Protein AF-A0A9P5H920-F1 (afdb_monomer_lite)

Organism: NCBI:txid595255

Secondary structure (DSSP, 8-state):
------SPB------TT-HHHHHHHHHHHHHHHHHHHHHHHHHS---HHHHHHHHHH-SHHHHHHHHHHHHHHHTTPPEEEEEEE----GGGHHHHHHHHHHHHHHHHHHHHTT--EEEEEEEEEEGGGGHHHHTSSEEEEETTT-EEESS-HHHHHHHH-----HHHHHBHHHIIIII---SEEESS-PPPPPPP----PPPSS-GGGHHHHS-SSTTS---HHHHHTTTSGGGB-EESSTTSSTTEEEEEEEETTEEEEEEEESSS---HHHHHHHHHHHHHHT--

Radius of gyration: 26.16 Å; chains: 1; bounding box: 63×49×70 Å

Structure (mmCIF, N/CA/C/O backbone):
data_AF-A0A9P5H920-F1
#
_entry.id   AF-A0A9P5H920-F1
#
loop_
_atom_site.group_PDB
_atom_site.id
_atom_site.type_symbol
_atom_site.label_atom_id
_atom_site.label_alt_id
_atom_site.label_comp_id
_atom_site.label_asym_id
_atom_site.label_entity_id
_atom_site.label_seq_id
_atom_site.pdbx_PDB_ins_code
_atom_site.Cartn_x
_atom_site.Cartn_y
_atom_site.Cartn_z
_atom_site.occupancy
_atom_site.B_iso_or_equiv
_atom_site.auth_seq_id
_atom_site.auth_comp_id
_atom_site.auth_asym_id
_atom_site.auth_atom_id
_atom_site.pdbx_PDB_model_num
ATOM 1 N N . MET A 1 1 ? -1.926 -27.442 -13.684 1.00 37.69 1 MET A N 1
ATOM 2 C CA . MET A 1 1 ? -1.835 -27.251 -15.149 1.00 37.69 1 MET A CA 1
ATOM 3 C C . MET A 1 1 ? -0.397 -26.884 -15.459 1.00 37.69 1 MET A C 1
ATOM 5 O O . MET A 1 1 ? 0.150 -26.055 -14.749 1.00 37.69 1 MET A O 1
ATOM 9 N N . SER A 1 2 ? 0.248 -27.576 -16.397 1.00 35.69 2 SER A N 1
ATOM 10 C CA . SER A 1 2 ? 1.651 -27.329 -16.750 1.00 35.69 2 SER A CA 1
ATOM 11 C C . SER A 1 2 ? 1.780 -25.918 -17.331 1.00 35.69 2 SER A C 1
ATOM 13 O O . SER A 1 2 ? 1.246 -25.648 -18.404 1.00 35.69 2 SER A O 1
ATOM 15 N N . THR A 1 3 ? 2.430 -25.005 -16.609 1.00 46.97 3 THR A N 1
ATOM 16 C CA . THR A 1 3 ? 2.839 -23.696 -17.126 1.00 46.97 3 THR A CA 1
ATOM 17 C C . THR A 1 3 ? 3.995 -23.912 -18.096 1.00 46.97 3 THR A C 1
ATOM 19 O O . THR A 1 3 ? 5.169 -23.759 -17.767 1.00 46.97 3 THR A O 1
ATOM 22 N N . THR A 1 4 ? 3.684 -24.324 -19.321 1.00 52.81 4 THR A N 1
ATOM 23 C CA . THR A 1 4 ? 4.630 -24.199 -20.430 1.00 52.81 4 THR A CA 1
ATOM 24 C C . THR A 1 4 ? 4.865 -22.713 -20.667 1.00 52.81 4 THR A C 1
ATOM 26 O O . THR A 1 4 ? 4.079 -22.052 -21.340 1.00 52.81 4 THR A O 1
ATOM 29 N N . TYR A 1 5 ? 5.928 -22.178 -20.065 1.00 57.91 5 TYR A N 1
ATOM 30 C CA . TYR A 1 5 ? 6.379 -20.811 -20.291 1.00 57.91 5 TYR A CA 1
ATOM 31 C C . TYR A 1 5 ? 6.619 -20.601 -21.794 1.00 57.91 5 TYR A C 1
ATOM 33 O O . TYR A 1 5 ? 7.507 -21.218 -22.384 1.00 57.91 5 TYR A O 1
ATOM 41 N N . SER A 1 6 ? 5.800 -19.753 -22.419 1.00 72.56 6 SER A N 1
ATOM 42 C CA . SER A 1 6 ? 5.733 -19.580 -23.877 1.00 72.56 6 SER A CA 1
ATOM 43 C C . SER A 1 6 ? 6.790 -18.627 -24.444 1.00 72.56 6 SER A C 1
ATOM 45 O O . SER A 1 6 ? 7.055 -18.646 -25.645 1.00 72.56 6 SER A O 1
ATOM 47 N N . TYR A 1 7 ? 7.415 -17.800 -23.601 1.00 88.50 7 TYR A N 1
ATOM 48 C CA . TYR A 1 7 ? 8.370 -16.777 -24.033 1.00 88.50 7 TYR A CA 1
ATOM 49 C C . TYR A 1 7 ? 9.825 -17.280 -24.029 1.00 88.50 7 TYR A C 1
ATOM 51 O O . TYR A 1 7 ? 10.182 -18.146 -23.218 1.00 88.50 7 TYR A O 1
ATOM 59 N N . PRO A 1 8 ? 10.687 -16.758 -24.925 1.00 91.62 8 PRO A N 1
ATOM 60 C CA . PRO A 1 8 ? 12.089 -17.151 -24.984 1.00 91.62 8 PRO A CA 1
ATOM 61 C C . PRO A 1 8 ? 12.862 -16.643 -23.763 1.00 91.62 8 PRO A C 1
ATOM 63 O O . PRO A 1 8 ? 12.575 -15.574 -23.226 1.00 91.62 8 PRO A O 1
ATOM 66 N N . VAL A 1 9 ? 13.869 -17.412 -23.346 1.00 92.31 9 VAL A N 1
ATOM 67 C CA . VAL A 1 9 ? 14.852 -16.973 -22.346 1.00 92.31 9 VAL A CA 1
ATOM 68 C C . VAL A 1 9 ? 15.760 -15.931 -22.989 1.00 92.31 9 VAL A C 1
ATOM 70 O O . VAL A 1 9 ? 16.290 -16.168 -24.076 1.00 92.31 9 VAL A O 1
ATOM 73 N N . ILE A 1 10 ? 15.965 -14.805 -22.309 1.00 93.19 10 ILE A N 1
ATOM 74 C CA . ILE A 1 10 ? 16.881 -13.760 -22.763 1.00 93.19 10 ILE A CA 1
ATOM 75 C C . ILE A 1 10 ? 18.169 -13.829 -21.928 1.00 93.19 10 ILE A C 1
ATOM 77 O O . ILE A 1 10 ? 18.100 -13.769 -20.698 1.00 93.19 10 ILE A O 1
ATOM 81 N N . PRO A 1 11 ? 19.347 -13.981 -22.562 1.00 93.19 11 PRO A N 1
ATOM 82 C CA . PRO A 1 11 ? 20.608 -13.988 -21.842 1.00 93.19 11 PRO A CA 1
ATOM 83 C C . PRO A 1 11 ? 20.984 -12.573 -21.391 1.00 93.19 11 PRO A C 1
ATOM 85 O O . PRO A 1 11 ? 20.955 -11.633 -22.184 1.00 93.19 11 PRO A O 1
ATOM 88 N N . SER A 1 12 ? 21.400 -12.445 -20.136 1.00 92.50 12 SER A N 1
ATOM 89 C CA . SER A 1 12 ? 22.042 -11.242 -19.614 1.00 92.50 12 SER A CA 1
ATOM 90 C C . SER A 1 12 ? 23.354 -10.971 -20.356 1.00 92.50 12 SER A C 1
ATOM 92 O O . SER A 1 12 ? 24.154 -11.875 -20.613 1.00 92.50 12 SER A O 1
ATOM 94 N N . LYS A 1 13 ? 23.564 -9.701 -20.688 1.00 90.00 13 LYS A N 1
ATOM 95 C CA . LYS A 1 13 ? 24.794 -9.118 -21.235 1.00 90.00 13 LYS A CA 1
ATOM 96 C C . LYS A 1 13 ? 25.678 -8.547 -20.120 1.00 90.00 13 LYS A C 1
ATOM 98 O O . LYS A 1 13 ? 26.783 -8.083 -20.398 1.00 90.00 13 LYS A O 1
ATOM 103 N N . LEU A 1 14 ? 25.195 -8.547 -18.874 1.00 85.44 14 LEU A N 1
ATOM 104 C CA . LEU A 1 14 ? 25.894 -7.982 -17.730 1.00 85.44 14 LEU A CA 1
ATOM 105 C C . LEU A 1 14 ? 27.100 -8.839 -17.341 1.00 85.44 14 LEU A C 1
ATOM 107 O O . LEU A 1 14 ? 26.974 -10.026 -17.046 1.00 85.44 14 LEU A O 1
ATOM 111 N N . ASN A 1 15 ? 28.267 -8.209 -17.242 1.00 84.62 15 ASN A N 1
ATOM 112 C CA . ASN A 1 15 ? 29.431 -8.814 -16.608 1.00 84.62 15 ASN A CA 1
ATOM 113 C C . ASN A 1 15 ? 29.553 -8.314 -15.165 1.00 84.62 15 ASN A C 1
ATOM 115 O O . ASN A 1 15 ? 30.155 -7.272 -14.928 1.00 84.62 15 ASN A O 1
ATOM 119 N N . ILE A 1 16 ? 29.033 -9.070 -14.194 1.00 77.19 16 ILE A N 1
ATOM 120 C CA . ILE A 1 16 ? 29.022 -8.695 -12.764 1.00 77.19 16 ILE A CA 1
ATOM 121 C C . ILE A 1 16 ? 30.414 -8.445 -12.157 1.00 77.19 16 ILE A C 1
ATOM 123 O O . ILE A 1 16 ? 30.530 -7.876 -11.071 1.00 77.19 16 ILE A O 1
ATOM 127 N N . HIS A 1 17 ? 31.481 -8.890 -12.823 1.00 80.69 17 HIS A N 1
ATOM 128 C CA . HIS A 1 17 ? 32.850 -8.683 -12.363 1.00 80.69 17 HIS A CA 1
ATOM 129 C C . HIS A 1 17 ? 33.429 -7.325 -12.768 1.00 80.69 17 HIS A C 1
ATOM 131 O O . HIS A 1 17 ? 34.522 -6.994 -12.302 1.00 80.69 17 HIS A O 1
ATOM 137 N N . ASP A 1 18 ? 32.705 -6.548 -13.578 1.00 86.88 18 ASP A N 1
ATOM 138 C CA . ASP A 1 18 ? 33.069 -5.180 -13.929 1.00 86.88 18 ASP A CA 1
ATOM 139 C C . ASP A 1 18 ? 33.209 -4.313 -12.666 1.00 86.88 18 ASP A C 1
ATOM 141 O O . ASP A 1 18 ? 32.373 -4.331 -11.754 1.00 86.88 18 ASP A O 1
ATOM 145 N N . GLN A 1 19 ? 34.305 -3.560 -12.607 1.00 83.50 19 GLN A N 1
ATOM 146 C CA . GLN A 1 19 ? 34.620 -2.702 -11.477 1.00 83.50 19 GLN A CA 1
ATOM 147 C C . GLN A 1 19 ? 33.591 -1.577 -11.317 1.00 83.50 19 GLN A C 1
ATOM 149 O O . GLN A 1 19 ? 33.277 -1.205 -10.186 1.00 83.50 19 GLN A O 1
ATOM 154 N N . ASP A 1 20 ? 33.014 -1.075 -12.412 1.00 83.81 20 ASP A N 1
ATOM 155 C CA . ASP A 1 20 ? 32.004 -0.016 -12.346 1.00 83.81 20 ASP A CA 1
ATOM 156 C C . ASP A 1 20 ? 30.713 -0.489 -11.662 1.00 83.81 20 ASP A C 1
ATOM 158 O O . ASP A 1 20 ? 30.111 0.259 -10.887 1.00 83.81 20 ASP A O 1
ATOM 162 N N . LEU A 1 21 ? 30.328 -1.750 -11.865 1.00 84.56 21 LEU A N 1
ATOM 163 C CA . LEU A 1 21 ? 29.152 -2.350 -11.230 1.00 84.56 21 LEU A CA 1
ATOM 164 C C . LEU A 1 21 ? 29.369 -2.584 -9.730 1.00 84.56 21 LEU A C 1
ATOM 166 O O . LEU A 1 21 ? 28.486 -2.288 -8.923 1.00 84.56 21 LEU A O 1
ATOM 170 N N . LYS A 1 22 ? 30.566 -3.041 -9.336 1.00 84.69 22 LYS A N 1
ATOM 171 C CA . LYS A 1 22 ? 30.943 -3.153 -7.914 1.00 84.69 22 LYS A CA 1
ATOM 172 C C . LYS A 1 22 ? 30.896 -1.793 -7.221 1.00 84.69 22 LYS A C 1
ATOM 174 O O . LYS A 1 22 ? 30.293 -1.663 -6.157 1.00 84.69 22 LYS A O 1
ATOM 179 N N . ASN A 1 23 ? 31.449 -0.771 -7.874 1.00 88.88 23 ASN A N 1
ATOM 180 C CA . ASN A 1 23 ? 31.449 0.598 -7.367 1.00 88.88 23 ASN A CA 1
ATOM 181 C C . ASN A 1 23 ? 30.022 1.162 -7.213 1.00 88.88 23 ASN A C 1
ATOM 183 O O . ASN A 1 23 ? 29.774 1.949 -6.299 1.00 88.88 23 ASN A O 1
ATOM 187 N N . ASN A 1 24 ? 29.075 0.801 -8.091 1.00 90.50 24 ASN A N 1
ATOM 188 C CA . ASN A 1 24 ? 27.674 1.222 -7.955 1.00 90.50 24 ASN A CA 1
ATOM 189 C C . ASN A 1 24 ? 27.044 0.653 -6.681 1.00 90.50 24 ASN A C 1
ATOM 191 O O . ASN A 1 24 ? 26.445 1.406 -5.912 1.00 90.50 24 ASN A O 1
ATOM 195 N N . ARG A 1 25 ? 27.237 -0.645 -6.424 1.00 87.56 25 ARG A N 1
ATOM 196 C CA . ARG A 1 25 ? 26.682 -1.318 -5.245 1.00 87.56 25 ARG A CA 1
ATOM 197 C C . ARG A 1 25 ? 27.170 -0.690 -3.941 1.00 87.56 25 ARG A C 1
ATOM 199 O O . ARG A 1 25 ? 26.362 -0.403 -3.062 1.00 87.56 25 ARG A O 1
ATOM 206 N N . GLU A 1 26 ? 28.471 -0.423 -3.833 1.00 89.88 26 GLU A N 1
ATOM 207 C CA . GLU A 1 26 ? 29.058 0.228 -2.651 1.00 89.88 26 GLU A CA 1
ATOM 208 C C . GLU A 1 26 ? 28.466 1.622 -2.405 1.00 89.88 26 GLU A C 1
ATOM 210 O O . GLU A 1 26 ? 28.188 1.999 -1.269 1.00 89.88 26 GLU A O 1
ATOM 215 N N . LYS A 1 27 ? 28.197 2.380 -3.472 1.00 92.25 27 LYS A N 1
ATOM 216 C CA . LYS A 1 27 ? 27.589 3.713 -3.369 1.00 92.25 27 LYS A CA 1
ATOM 217 C C . LYS A 1 27 ? 26.117 3.692 -2.951 1.00 92.25 27 LYS A C 1
ATOM 219 O O . LYS A 1 27 ? 25.632 4.710 -2.460 1.00 92.25 27 LYS A O 1
ATOM 224 N N . TRP A 1 28 ? 25.408 2.577 -3.135 1.00 91.56 28 TRP A N 1
ATOM 225 C CA . TRP A 1 28 ? 24.041 2.418 -2.631 1.00 91.56 28 TRP A CA 1
ATOM 226 C C . TRP A 1 28 ? 23.984 2.101 -1.136 1.00 91.56 28 TRP A C 1
ATOM 228 O O . TRP A 1 28 ? 22.973 2.421 -0.510 1.00 91.56 28 TRP A O 1
ATOM 238 N N . ALA A 1 29 ? 25.052 1.550 -0.546 1.00 91.00 29 ALA A N 1
ATOM 239 C CA . ALA A 1 29 ? 25.065 1.130 0.858 1.00 91.00 29 ALA A CA 1
ATOM 240 C C . ALA A 1 29 ? 24.606 2.232 1.839 1.00 91.00 29 ALA A C 1
ATOM 242 O O . ALA A 1 29 ? 23.669 1.977 2.589 1.00 91.00 29 ALA A O 1
ATOM 243 N N . PRO A 1 30 ? 25.083 3.494 1.763 1.00 93.81 30 PRO A N 1
ATOM 244 C CA . PRO A 1 30 ? 24.625 4.542 2.682 1.00 93.81 30 PRO A CA 1
ATOM 245 C C . PRO A 1 30 ? 23.126 4.865 2.568 1.00 93.81 30 PRO A C 1
ATOM 247 O O . PRO A 1 30 ? 22.504 5.342 3.518 1.00 93.81 30 PRO A O 1
ATOM 250 N N . VAL A 1 31 ? 22.532 4.660 1.386 1.00 92.06 31 VAL A N 1
ATOM 251 C CA . VAL A 1 31 ? 21.095 4.877 1.169 1.00 92.06 31 VAL A CA 1
ATOM 252 C C . VAL A 1 31 ? 20.287 3.738 1.782 1.00 92.06 31 VAL A C 1
ATOM 254 O O . VAL A 1 31 ? 19.255 4.016 2.396 1.00 92.06 31 VAL A O 1
ATOM 257 N N . LEU A 1 32 ? 20.763 2.499 1.637 1.00 92.19 32 LEU A N 1
ATOM 258 C CA . LEU A 1 32 ? 20.153 1.311 2.233 1.00 92.19 32 LEU A CA 1
ATOM 259 C C . LEU A 1 32 ? 20.242 1.356 3.759 1.00 92.19 32 LEU A C 1
ATOM 261 O O . LEU A 1 32 ? 19.207 1.249 4.405 1.00 92.19 32 LEU A O 1
ATOM 265 N N . ASP A 1 33 ? 21.409 1.675 4.323 1.00 95.25 33 ASP A N 1
ATOM 266 C CA . ASP A 1 33 ? 21.595 1.819 5.774 1.00 95.25 33 ASP A CA 1
ATOM 267 C C . ASP A 1 33 ? 20.631 2.859 6.357 1.00 95.25 33 ASP A C 1
ATOM 269 O O . ASP A 1 33 ? 19.993 2.649 7.391 1.00 95.25 33 ASP A O 1
ATOM 273 N N . ARG A 1 34 ? 20.468 3.996 5.666 1.00 95.50 34 ARG A N 1
ATOM 274 C CA . ARG A 1 34 ? 19.513 5.033 6.071 1.00 95.50 34 ARG A CA 1
ATOM 275 C C . ARG A 1 34 ? 18.066 4.547 5.979 1.00 95.50 34 ARG A C 1
ATOM 277 O O . ARG A 1 34 ? 17.252 4.933 6.816 1.00 95.50 34 ARG A O 1
ATOM 284 N N . PHE A 1 35 ? 17.731 3.763 4.956 1.00 94.75 35 PHE A N 1
ATOM 285 C CA . PHE A 1 35 ? 16.399 3.182 4.809 1.00 94.75 35 PHE A CA 1
ATOM 286 C C . PHE A 1 35 ? 16.112 2.166 5.920 1.00 94.75 35 PHE A C 1
ATOM 288 O O . PHE A 1 35 ? 15.069 2.269 6.560 1.00 94.75 35 PHE A O 1
ATOM 295 N N . GLU A 1 36 ? 17.041 1.254 6.200 1.00 94.50 36 GLU A N 1
ATOM 296 C CA . GLU A 1 36 ? 16.929 0.255 7.267 1.00 94.50 36 GLU A CA 1
ATOM 297 C C . GLU A 1 36 ? 16.839 0.907 8.647 1.00 94.50 36 GLU A C 1
ATOM 299 O O . GLU A 1 36 ? 15.946 0.575 9.425 1.00 94.50 36 GLU A O 1
ATOM 304 N N . THR A 1 37 ? 17.675 1.915 8.913 1.00 93.81 37 THR A N 1
ATOM 305 C CA . THR A 1 37 ? 17.607 2.710 10.150 1.00 93.81 37 THR A CA 1
ATOM 306 C C . THR A 1 37 ? 16.235 3.365 10.296 1.00 93.81 37 THR A C 1
ATOM 308 O O . THR A 1 37 ? 15.595 3.256 11.340 1.00 93.81 37 THR A O 1
ATOM 311 N N . ALA A 1 38 ? 15.732 4.004 9.232 1.00 90.62 38 ALA A N 1
ATOM 312 C CA . ALA A 1 38 ? 14.407 4.611 9.257 1.00 90.62 38 ALA A CA 1
ATOM 313 C C . ALA A 1 38 ? 13.297 3.567 9.453 1.00 90.62 38 ALA A C 1
ATOM 315 O O . ALA A 1 38 ? 12.331 3.847 10.161 1.00 90.62 38 ALA A O 1
ATOM 316 N N . LEU A 1 39 ? 13.421 2.381 8.848 1.00 92.38 39 LEU A N 1
ATOM 317 C CA . LEU A 1 39 ? 12.467 1.284 8.998 1.00 92.38 39 LEU A CA 1
ATOM 318 C C . LEU A 1 39 ? 12.431 0.771 10.442 1.00 92.38 39 LEU A C 1
ATOM 320 O O . LEU A 1 39 ? 11.347 0.577 10.995 1.00 92.38 39 LEU A O 1
ATOM 324 N N . GLN A 1 40 ? 13.595 0.605 11.068 1.00 89.88 40 GLN A N 1
ATOM 325 C CA . GLN A 1 40 ? 13.705 0.221 12.472 1.00 89.88 40 GLN A CA 1
ATOM 326 C C . GLN A 1 40 ? 13.085 1.290 13.381 1.00 89.88 40 GLN A C 1
ATOM 328 O O . GLN A 1 40 ? 12.254 0.972 14.231 1.00 89.88 40 GLN A O 1
ATOM 333 N N . ASP A 1 41 ? 13.396 2.565 13.138 1.00 86.12 41 ASP A N 1
ATOM 334 C CA . ASP A 1 41 ? 12.853 3.692 13.899 1.00 86.12 41 ASP A CA 1
ATOM 335 C C . ASP A 1 41 ? 11.321 3.784 13.834 1.00 86.12 41 ASP A C 1
ATOM 337 O O . ASP A 1 41 ? 10.689 4.129 14.834 1.00 86.12 41 ASP A O 1
ATOM 341 N N . VAL A 1 42 ? 10.705 3.506 12.675 1.00 85.06 42 VAL A N 1
ATOM 342 C CA . VAL A 1 42 ? 9.236 3.558 12.525 1.00 85.06 42 VAL A CA 1
ATOM 343 C C . VAL A 1 42 ? 8.521 2.286 12.970 1.00 85.06 42 VAL A C 1
ATOM 345 O O . VAL A 1 42 ? 7.310 2.339 13.177 1.00 85.06 42 VAL A O 1
ATOM 348 N N . SER A 1 43 ? 9.237 1.166 13.094 1.00 87.56 43 SER A N 1
ATOM 349 C CA . SER A 1 43 ? 8.673 -0.115 13.549 1.00 87.56 43 SER A CA 1
ATOM 350 C C . SER A 1 43 ? 8.694 -0.262 15.073 1.00 87.56 43 SER A C 1
ATOM 352 O O . SER A 1 43 ? 8.007 -1.123 15.615 1.00 87.56 43 SER A O 1
ATOM 354 N N . ASN A 1 44 ? 9.464 0.583 15.761 1.00 86.69 44 ASN A N 1
ATOM 355 C CA . ASN A 1 44 ? 9.467 0.683 17.216 1.00 86.69 44 ASN A CA 1
ATOM 356 C C . ASN A 1 44 ? 8.239 1.445 17.741 1.00 86.69 44 ASN A C 1
ATOM 358 O O . ASN A 1 44 ? 7.544 2.153 17.009 1.00 86.69 44 ASN A O 1
ATOM 362 N N . GLU A 1 45 ? 8.001 1.338 19.049 1.00 85.25 45 GLU A N 1
ATOM 363 C CA . GLU A 1 45 ? 6.940 2.086 19.724 1.00 85.25 45 GLU A CA 1
ATOM 364 C C . GLU A 1 45 ? 7.071 3.609 19.539 1.00 85.25 45 GLU A C 1
ATOM 366 O O . GLU A 1 45 ? 8.146 4.178 19.316 1.00 85.25 45 GLU A O 1
ATOM 371 N N . GLY A 1 46 ? 5.935 4.301 19.646 1.00 83.19 46 GLY A N 1
ATOM 372 C CA . GLY A 1 46 ? 5.864 5.745 19.470 1.00 83.19 46 GLY A CA 1
ATOM 373 C C . GLY A 1 46 ? 6.697 6.508 20.503 1.00 83.19 46 GLY A C 1
ATOM 374 O O . GLY A 1 46 ? 6.335 6.592 21.670 1.00 83.19 46 GLY A O 1
ATOM 375 N N . THR A 1 47 ? 7.780 7.149 20.060 1.00 86.69 47 THR A N 1
ATOM 376 C CA . THR A 1 47 ? 8.594 8.044 20.899 1.00 86.69 47 THR A CA 1
ATOM 377 C C . THR A 1 47 ? 8.044 9.476 20.930 1.00 86.69 47 THR A C 1
ATOM 379 O O . THR A 1 47 ? 7.233 9.875 20.088 1.00 86.69 47 THR A O 1
ATOM 382 N N . ALA A 1 48 ? 8.553 10.317 21.840 1.00 87.50 48 ALA A N 1
ATOM 383 C CA . ALA A 1 48 ? 8.252 11.755 21.852 1.00 87.50 48 ALA A CA 1
ATOM 384 C C . ALA A 1 48 ? 8.580 12.440 20.508 1.00 87.50 48 ALA A C 1
ATOM 386 O O . ALA A 1 48 ? 7.848 13.322 20.056 1.00 87.50 48 ALA A O 1
ATOM 387 N N . ALA A 1 49 ? 9.636 11.989 19.821 1.00 85.00 49 ALA A N 1
ATOM 388 C CA . ALA A 1 49 ? 9.976 12.463 18.482 1.00 85.00 49 ALA A CA 1
ATOM 389 C C . ALA A 1 49 ? 8.919 12.055 17.438 1.00 85.00 49 ALA A C 1
ATOM 391 O O . ALA A 1 49 ? 8.544 12.867 16.589 1.00 85.00 49 ALA A O 1
ATOM 392 N N . SER A 1 50 ? 8.395 10.826 17.511 1.00 82.38 50 SER A N 1
ATOM 393 C CA . SER A 1 50 ? 7.278 10.378 16.667 1.00 82.38 50 SER A CA 1
ATOM 394 C C . SER A 1 50 ? 6.014 11.201 16.912 1.00 82.38 50 SER A C 1
ATOM 396 O O . SER A 1 50 ? 5.379 11.628 15.945 1.00 82.38 50 SER A O 1
ATOM 398 N N . LEU A 1 51 ? 5.699 11.513 18.173 1.00 82.38 51 LEU A N 1
ATOM 399 C CA . LEU A 1 51 ? 4.569 12.374 18.523 1.00 82.38 51 LEU A CA 1
ATOM 400 C C . LEU A 1 51 ? 4.742 13.796 17.969 1.00 82.38 51 LEU A C 1
ATOM 402 O O . LEU A 1 51 ? 3.831 14.306 17.320 1.00 82.38 51 LEU A O 1
ATOM 406 N N . ALA A 1 52 ? 5.918 14.409 18.127 1.00 85.31 52 ALA A N 1
ATOM 407 C CA . ALA A 1 52 ? 6.202 15.739 17.582 1.00 85.31 52 ALA A CA 1
ATOM 408 C C . ALA A 1 52 ? 6.094 15.776 16.042 1.00 85.31 52 ALA A C 1
ATOM 410 O O . ALA A 1 52 ? 5.541 16.716 15.456 1.00 85.31 52 ALA A O 1
ATOM 411 N N . ARG A 1 53 ? 6.563 14.725 15.353 1.00 80.94 53 ARG A N 1
ATOM 412 C CA . ARG A 1 53 ? 6.369 14.565 13.900 1.00 80.94 53 ARG A CA 1
ATOM 413 C C . ARG A 1 53 ? 4.895 14.418 13.531 1.00 80.94 53 ARG A C 1
ATOM 415 O O . ARG A 1 53 ? 4.455 15.023 12.555 1.00 80.94 53 ARG A O 1
ATOM 422 N N . HIS A 1 54 ? 4.130 13.639 14.293 1.00 78.56 54 HIS A N 1
ATOM 423 C CA . HIS A 1 54 ? 2.695 13.493 14.070 1.00 78.56 54 HIS A CA 1
ATOM 424 C C . HIS A 1 54 ? 1.969 14.833 14.247 1.00 78.56 54 HIS A C 1
ATOM 426 O O . HIS A 1 54 ? 1.210 15.234 13.370 1.00 78.56 54 HIS A O 1
ATOM 432 N N . GLN A 1 55 ? 2.268 15.573 15.315 1.00 79.00 55 GLN A N 1
ATOM 433 C CA . GLN A 1 55 ? 1.660 16.873 15.612 1.00 79.00 55 GLN A CA 1
ATOM 434 C C . GLN A 1 55 ? 2.030 17.960 14.596 1.00 79.00 55 GLN A C 1
ATOM 436 O O . GLN A 1 55 ? 1.201 18.816 14.298 1.00 79.00 55 GLN A O 1
ATOM 441 N N . SER A 1 56 ? 3.244 17.927 14.038 1.00 82.06 56 SER A N 1
ATOM 442 C CA . SER A 1 56 ? 3.667 18.875 12.996 1.00 82.06 56 SER A CA 1
ATOM 443 C C . SER A 1 56 ? 3.079 18.543 11.621 1.00 82.06 56 SER A C 1
ATOM 445 O O . SER A 1 56 ? 2.632 19.445 10.912 1.00 82.06 56 SER A O 1
ATOM 447 N N . ARG A 1 57 ? 3.025 17.258 11.241 1.00 77.50 57 ARG A N 1
ATOM 448 C CA . ARG A 1 57 ? 2.574 16.822 9.905 1.00 77.50 57 ARG A CA 1
ATOM 449 C C . ARG A 1 57 ? 1.056 16.642 9.804 1.00 77.50 57 ARG A C 1
ATOM 451 O O . ARG A 1 57 ? 0.506 16.941 8.750 1.00 77.50 57 ARG A O 1
ATOM 458 N N . GLY A 1 58 ? 0.409 16.163 10.872 1.00 66.38 58 GLY A N 1
ATOM 459 C CA . GLY A 1 58 ? -1.031 16.127 11.204 1.00 66.38 58 GLY A CA 1
ATOM 460 C C . GLY A 1 58 ? -2.058 15.555 10.213 1.00 66.38 58 GLY A C 1
ATOM 461 O O . GLY A 1 58 ? -3.139 15.163 10.636 1.00 66.38 58 GLY A O 1
ATOM 462 N N . GLN A 1 59 ? -1.759 15.465 8.916 1.00 68.69 59 GLN A N 1
ATOM 463 C CA . GLN A 1 59 ? -2.709 15.069 7.865 1.00 68.69 59 GLN A CA 1
ATOM 464 C C . GLN A 1 59 ? -2.471 13.656 7.315 1.00 68.69 59 GLN A C 1
ATOM 466 O O . GLN A 1 59 ? -3.359 13.074 6.698 1.00 68.69 59 GLN A O 1
ATOM 471 N N . LEU A 1 60 ? -1.269 13.105 7.505 1.00 78.75 60 LEU A N 1
ATOM 472 C CA . LEU A 1 60 ? -0.832 11.911 6.774 1.00 78.75 60 LEU A CA 1
ATOM 473 C C . LEU A 1 60 ? -1.575 10.636 7.179 1.00 78.75 60 LEU A C 1
ATOM 475 O O . LEU A 1 60 ? -1.767 9.774 6.330 1.00 78.75 60 LEU A O 1
ATOM 479 N N . LEU A 1 61 ? -2.011 10.518 8.439 1.00 85.50 61 LEU A N 1
ATOM 480 C CA . LEU A 1 61 ? -2.721 9.325 8.909 1.00 85.50 61 LEU A CA 1
ATOM 481 C C . LEU A 1 61 ? -4.002 9.101 8.103 1.00 85.50 61 LEU A C 1
ATOM 483 O O . LEU A 1 61 ? -4.229 8.019 7.578 1.00 85.50 61 LEU A O 1
ATOM 487 N N . LEU A 1 62 ? -4.801 10.152 7.957 1.00 88.06 62 LEU A N 1
ATOM 488 C CA . LEU A 1 62 ? -6.084 10.076 7.278 1.00 88.06 62 LEU A CA 1
ATOM 489 C C . LEU A 1 62 ? -5.938 9.863 5.771 1.00 88.06 62 LEU A C 1
ATOM 491 O O . LEU A 1 62 ? -6.647 9.052 5.191 1.00 88.06 62 LEU A O 1
ATOM 495 N N . LEU A 1 63 ? -4.973 10.542 5.146 1.00 90.19 63 LEU A N 1
ATOM 496 C CA . LEU A 1 63 ? -4.658 10.320 3.734 1.00 90.19 63 LEU A CA 1
ATOM 497 C C . LEU A 1 63 ? -4.189 8.881 3.483 1.00 90.19 63 LEU A C 1
ATOM 499 O O . LEU A 1 63 ? -4.572 8.282 2.482 1.00 90.19 63 LEU A O 1
ATOM 503 N N . LYS A 1 64 ? -3.404 8.312 4.409 1.00 92.50 64 LYS A N 1
ATOM 504 C CA . LYS A 1 64 ? -2.982 6.910 4.345 1.00 92.50 64 LYS A CA 1
ATOM 505 C C . LYS A 1 64 ? -4.179 5.968 4.474 1.00 92.50 64 LYS A C 1
ATOM 507 O O . LYS A 1 64 ? -4.281 5.049 3.675 1.00 92.50 64 LYS A O 1
ATOM 512 N N . VAL A 1 65 ? -5.086 6.205 5.426 1.00 92.06 65 VAL A N 1
ATOM 513 C CA . VAL A 1 65 ? -6.315 5.404 5.589 1.00 92.06 65 VAL A CA 1
ATOM 514 C C . VAL A 1 65 ? -7.164 5.435 4.319 1.00 92.06 65 VAL A C 1
ATOM 516 O O . VAL A 1 65 ? -7.493 4.373 3.801 1.00 92.06 65 VAL A O 1
ATOM 519 N N . ASN A 1 66 ? -7.428 6.617 3.759 1.00 94.06 66 ASN A N 1
ATOM 520 C CA . ASN A 1 66 ? -8.220 6.739 2.533 1.00 94.06 66 ASN A CA 1
ATOM 521 C C . ASN A 1 66 ? -7.557 6.009 1.352 1.00 94.06 66 ASN A C 1
ATOM 523 O O . ASN A 1 66 ? -8.235 5.298 0.618 1.00 94.06 66 ASN A O 1
ATOM 527 N N . ARG A 1 67 ? -6.226 6.109 1.203 1.00 95.75 67 ARG A N 1
ATOM 528 C CA . ARG A 1 67 ? -5.508 5.372 0.151 1.00 95.75 67 ARG A CA 1
ATOM 529 C C . ARG A 1 67 ? -5.540 3.856 0.367 1.00 95.75 67 ARG A C 1
ATOM 531 O O . ARG A 1 67 ? -5.621 3.117 -0.605 1.00 95.75 67 ARG A O 1
ATOM 538 N N . MET A 1 68 ? -5.479 3.379 1.613 1.00 95.38 68 MET A N 1
ATOM 539 C CA . MET A 1 68 ? -5.600 1.944 1.906 1.00 95.38 68 MET A CA 1
ATOM 540 C C . MET A 1 68 ? -6.987 1.406 1.532 1.00 95.38 68 MET A C 1
ATOM 542 O O . MET A 1 68 ? -7.069 0.329 0.951 1.00 95.38 68 MET A O 1
ATOM 546 N N . LEU A 1 69 ? -8.058 2.160 1.807 1.00 93.94 69 LEU A N 1
ATOM 547 C CA . LEU A 1 69 ? -9.422 1.784 1.414 1.00 93.94 69 LEU A CA 1
ATOM 548 C C . LEU A 1 69 ? -9.599 1.758 -0.102 1.00 93.94 69 LEU A C 1
ATOM 550 O O . LEU A 1 69 ? -10.204 0.827 -0.620 1.00 93.94 69 LEU A O 1
ATOM 554 N N . GLU A 1 70 ? -9.049 2.752 -0.799 1.00 95.38 70 GLU A N 1
ATOM 555 C CA . GLU A 1 70 ? -9.057 2.812 -2.262 1.00 95.38 70 GLU A CA 1
ATOM 556 C C . GLU A 1 70 ? -8.351 1.590 -2.862 1.00 95.38 70 GLU A C 1
ATOM 558 O O . GLU A 1 70 ? -8.944 0.890 -3.675 1.00 95.38 70 GLU A O 1
ATOM 563 N N . ILE A 1 71 ? -7.149 1.250 -2.377 1.00 96.38 71 ILE A N 1
ATOM 564 C CA . ILE A 1 71 ? -6.431 0.036 -2.803 1.00 96.38 71 ILE A CA 1
ATOM 565 C C . ILE A 1 71 ? -7.272 -1.216 -2.529 1.00 96.38 71 ILE A C 1
ATOM 567 O O . ILE A 1 71 ? -7.405 -2.067 -3.405 1.00 96.38 71 ILE A O 1
ATOM 571 N N . ALA A 1 72 ? -7.855 -1.339 -1.334 1.00 94.50 72 ALA A N 1
ATOM 572 C CA . ALA A 1 72 ? -8.677 -2.495 -0.992 1.00 94.50 72 ALA A CA 1
ATOM 573 C C . ALA A 1 72 ? -9.952 -2.588 -1.846 1.00 94.50 72 ALA A C 1
ATOM 575 O O . ALA A 1 72 ? -10.457 -3.686 -2.070 1.00 94.50 72 ALA A O 1
ATOM 576 N N . PHE A 1 73 ? -10.501 -1.454 -2.292 1.00 94.75 73 PHE A N 1
ATOM 577 C CA . PHE A 1 73 ? -11.669 -1.398 -3.169 1.00 94.75 73 PHE A CA 1
ATOM 578 C C . PHE A 1 73 ? -11.312 -1.796 -4.602 1.00 94.75 73 PHE A C 1
ATOM 580 O O . PHE A 1 73 ? -11.926 -2.699 -5.157 1.00 94.75 73 PHE A O 1
ATOM 587 N N . GLU A 1 74 ? -10.276 -1.177 -5.171 1.00 95.81 74 GLU A N 1
ATOM 588 C CA . GLU A 1 74 ? -9.813 -1.422 -6.544 1.00 95.81 74 GLU A CA 1
ATOM 589 C C . GLU A 1 74 ? -9.370 -2.875 -6.784 1.00 95.81 74 GLU A C 1
ATOM 591 O O . GLU A 1 74 ? -9.424 -3.346 -7.916 1.00 95.81 74 GLU A O 1
ATOM 596 N N . ASN A 1 75 ? -8.927 -3.574 -5.732 1.00 94.31 75 ASN A N 1
ATOM 597 C CA . ASN A 1 75 ? -8.324 -4.908 -5.824 1.00 94.31 75 ASN A CA 1
ATOM 598 C C . ASN A 1 75 ? -9.165 -6.022 -5.174 1.00 94.31 75 ASN A C 1
ATOM 600 O O . ASN A 1 75 ? -8.638 -7.109 -4.954 1.00 94.31 75 ASN A O 1
ATOM 604 N N . ASP A 1 76 ? -10.428 -5.756 -4.826 1.00 91.69 76 ASP A N 1
ATOM 605 C CA . ASP A 1 76 ? -11.324 -6.726 -4.173 1.00 91.69 76 ASP A CA 1
ATOM 606 C C . ASP A 1 76 ? -10.715 -7.429 -2.946 1.00 91.69 76 ASP A C 1
ATOM 608 O O . ASP A 1 76 ? -10.812 -8.640 -2.748 1.00 91.69 76 ASP A O 1
ATOM 612 N N . LEU A 1 77 ? -10.026 -6.650 -2.107 1.00 92.62 77 LEU A N 1
ATOM 613 C CA . LEU A 1 77 ? -9.382 -7.174 -0.907 1.00 92.62 77 LEU A CA 1
ATOM 614 C C . LEU A 1 77 ? -10.349 -7.113 0.279 1.00 92.62 77 LEU A C 1
ATOM 616 O O . LEU A 1 77 ? -10.938 -6.050 0.513 1.00 92.62 77 LEU A O 1
ATOM 620 N N . PRO A 1 78 ? -10.472 -8.186 1.084 1.00 88.75 78 PRO A N 1
ATOM 621 C CA . PRO A 1 78 ? -11.145 -8.121 2.375 1.00 88.75 78 PRO A CA 1
ATOM 622 C C . PRO A 1 78 ? -10.521 -7.039 3.259 1.00 88.75 78 PRO A C 1
ATOM 624 O O . PRO A 1 78 ? -9.296 -6.924 3.347 1.00 88.75 78 PRO A O 1
ATOM 627 N N . LEU A 1 79 ? -11.359 -6.250 3.932 1.00 94.56 79 LEU A N 1
ATOM 628 C CA . LEU A 1 79 ? -10.890 -5.195 4.825 1.00 94.56 79 LEU A CA 1
ATOM 629 C C . LEU A 1 79 ? -11.016 -5.650 6.278 1.00 94.56 79 LEU A C 1
ATOM 631 O O . LEU A 1 79 ? -12.121 -5.905 6.746 1.00 94.56 79 LEU A O 1
ATOM 635 N N . ILE A 1 80 ? -9.894 -5.706 6.996 1.00 94.62 80 ILE A N 1
ATOM 636 C CA . ILE A 1 80 ? -9.866 -5.951 8.442 1.00 94.62 80 ILE A CA 1
ATOM 637 C C . ILE A 1 80 ? -9.198 -4.754 9.118 1.00 94.62 80 ILE A C 1
ATOM 639 O O . ILE A 1 80 ? -8.006 -4.503 8.931 1.00 94.62 80 ILE A O 1
ATOM 643 N N . SER A 1 81 ? -9.972 -4.013 9.903 1.00 94.50 81 SER A N 1
ATOM 644 C CA . SER A 1 81 ? -9.535 -2.810 10.605 1.00 94.50 81 SER A CA 1
ATOM 645 C C . SER A 1 81 ? -9.302 -3.106 12.079 1.00 94.50 81 SER A C 1
ATOM 647 O O . SER A 1 81 ? -10.235 -3.447 12.800 1.00 94.50 81 SER A O 1
ATOM 649 N N . LEU A 1 82 ? -8.070 -2.910 12.547 1.00 94.50 82 LEU A N 1
ATOM 650 C CA . LEU A 1 82 ? -7.734 -2.966 13.971 1.00 94.50 82 LEU A CA 1
ATOM 651 C C . LEU A 1 82 ? -7.905 -1.565 14.572 1.00 94.50 82 LEU A C 1
ATOM 653 O O . LEU A 1 82 ? -7.073 -0.675 14.383 1.00 94.50 82 LEU A O 1
ATOM 657 N N . VAL A 1 83 ? -9.045 -1.337 15.220 1.00 93.81 83 VAL A N 1
ATOM 658 C CA . VAL A 1 83 ? -9.503 -0.016 15.651 1.00 93.81 83 VAL A CA 1
ATOM 659 C C . VAL A 1 83 ? -9.077 0.257 17.090 1.00 93.81 83 VAL A C 1
ATOM 661 O O . VAL A 1 83 ? -9.584 -0.334 18.043 1.00 93.81 83 VAL A O 1
ATOM 664 N N . GLN A 1 84 ? -8.180 1.230 17.237 1.00 92.44 84 GLN A N 1
ATOM 665 C CA . GLN A 1 84 ? -7.831 1.847 18.513 1.00 92.44 84 GLN A CA 1
ATOM 666 C C . GLN A 1 84 ? -7.421 3.303 18.264 1.00 92.44 84 GLN A C 1
ATOM 668 O O . GLN A 1 84 ? -6.284 3.610 17.905 1.00 92.44 84 GLN A O 1
ATOM 673 N N . SER A 1 85 ? -8.375 4.223 18.402 1.00 89.31 85 SER A N 1
ATOM 674 C CA . SER A 1 85 ? -8.161 5.649 18.174 1.00 89.31 85 SER A CA 1
ATOM 675 C C . SER A 1 85 ? -9.041 6.517 19.072 1.00 89.31 85 SER A C 1
ATOM 677 O O . SER A 1 85 ? -10.269 6.468 19.030 1.00 89.31 85 SER A O 1
ATOM 679 N N . ALA A 1 86 ? -8.397 7.420 19.812 1.00 84.50 86 ALA A N 1
ATOM 680 C CA . ALA A 1 86 ? -9.068 8.443 20.615 1.00 84.50 86 ALA A CA 1
ATOM 681 C C . ALA A 1 86 ? -9.583 9.643 19.784 1.00 84.50 86 ALA A C 1
ATOM 683 O O . ALA A 1 86 ? -10.003 10.652 20.349 1.00 84.50 86 ALA A O 1
ATOM 684 N N . GLY A 1 87 ? -9.539 9.561 18.449 1.00 85.94 87 GLY A N 1
ATOM 685 C CA . GLY A 1 87 ? -9.969 10.617 17.536 1.00 85.94 87 GLY A CA 1
ATOM 686 C C . GLY A 1 87 ? -8.806 11.317 16.831 1.00 85.94 87 GLY A C 1
ATOM 687 O O . GLY A 1 87 ? -7.752 10.733 16.581 1.00 85.94 87 GLY A O 1
ATOM 688 N N . VAL A 1 88 ? -9.015 12.581 16.460 1.00 86.44 88 VAL A N 1
ATOM 689 C CA . VAL A 1 88 ? -8.058 13.371 15.669 1.00 86.44 88 VAL A CA 1
ATOM 690 C C . VAL A 1 88 ? -7.329 14.411 16.513 1.00 86.44 88 VAL A C 1
ATOM 692 O O . VAL A 1 88 ? -7.819 14.861 17.548 1.00 86.44 88 VAL A O 1
ATOM 695 N N . PHE A 1 89 ? -6.171 14.866 16.034 1.00 86.75 89 PHE A N 1
ATOM 696 C CA . PHE A 1 89 ? -5.441 15.961 16.666 1.00 86.75 89 PHE A CA 1
ATOM 697 C C . PHE A 1 89 ? -6.186 17.297 16.487 1.00 86.75 89 PHE A C 1
ATOM 699 O O . PHE A 1 89 ? -6.114 17.932 15.432 1.00 86.75 89 PHE A O 1
ATOM 706 N N . LEU A 1 90 ? -6.906 17.722 17.533 1.00 87.88 90 LEU A N 1
ATOM 707 C CA . LEU A 1 90 ? -7.838 18.859 17.505 1.00 87.88 90 LEU A CA 1
ATOM 708 C C . LEU A 1 90 ? -7.253 20.180 16.976 1.00 87.88 90 LEU A C 1
ATOM 710 O O . LEU A 1 90 ? -7.944 20.833 16.193 1.00 87.88 90 LEU A O 1
ATOM 714 N N . PRO A 1 91 ? -6.000 20.581 17.282 1.00 88.12 91 PRO A N 1
ATOM 715 C CA . PRO A 1 91 ? -5.425 21.802 16.707 1.00 88.12 91 PRO A CA 1
ATOM 716 C C . PRO A 1 91 ? -5.357 21.800 15.172 1.00 88.12 91 PRO A C 1
ATOM 718 O O . PRO A 1 91 ? -5.300 22.859 14.551 1.00 88.12 91 PRO A O 1
ATOM 721 N N . GLN A 1 92 ? -5.388 20.621 14.542 1.00 86.00 92 GLN A N 1
ATOM 722 C CA . GLN A 1 92 ? -5.416 20.460 13.088 1.00 86.00 92 GLN A CA 1
ATOM 723 C C . GLN A 1 92 ? -6.768 19.961 12.551 1.00 86.00 92 GLN A C 1
ATOM 725 O O . GLN A 1 92 ? -6.837 19.546 11.394 1.00 86.00 92 GLN A O 1
ATOM 730 N N . GLN A 1 93 ? -7.853 20.038 13.333 1.00 87.56 93 GLN A N 1
ATOM 731 C CA . GLN A 1 93 ? -9.175 19.509 12.960 1.00 87.56 93 GLN A CA 1
ATOM 732 C C . GLN A 1 93 ? -9.644 19.954 11.564 1.00 87.56 93 GLN A C 1
ATOM 734 O O . GLN A 1 93 ? -10.119 19.133 10.780 1.00 87.56 93 GLN A O 1
ATOM 739 N N . PHE A 1 94 ? -9.396 21.214 11.189 1.00 86.69 94 PHE A N 1
ATOM 740 C CA . PHE A 1 94 ? -9.874 21.791 9.928 1.00 86.69 94 PHE A CA 1
ATOM 741 C C . PHE A 1 94 ? -9.253 21.111 8.700 1.00 86.69 94 PHE A C 1
ATOM 743 O O . PHE A 1 94 ? -9.819 21.130 7.608 1.00 86.69 94 PHE A O 1
ATOM 750 N N . ARG A 1 95 ? -8.093 20.471 8.882 1.00 83.69 95 ARG A N 1
ATOM 751 C CA . ARG A 1 95 ? -7.348 19.759 7.838 1.00 83.69 95 ARG A CA 1
ATOM 752 C C . ARG A 1 95 ? -7.806 18.316 7.654 1.00 83.69 95 ARG A C 1
ATOM 754 O O . ARG A 1 95 ? -7.515 17.732 6.612 1.00 83.69 95 ARG A O 1
ATOM 761 N N . VAL A 1 96 ? -8.474 17.746 8.657 1.00 87.25 96 VAL A N 1
ATOM 762 C CA . VAL A 1 96 ? -8.763 16.306 8.735 1.00 87.25 96 VAL A CA 1
ATOM 763 C C . VAL A 1 96 ? -10.256 15.993 8.783 1.00 87.25 96 VAL A C 1
ATOM 765 O O . VAL A 1 96 ? -10.658 14.963 8.264 1.00 87.25 96 VAL A O 1
ATOM 768 N N . PHE A 1 97 ? -11.098 16.875 9.326 1.00 88.62 97 PHE A N 1
ATOM 769 C CA . PHE A 1 97 ? -12.508 16.562 9.580 1.00 88.62 97 PHE A CA 1
ATOM 770 C C . PHE A 1 97 ? -13.281 16.191 8.303 1.00 88.62 97 PHE A C 1
ATOM 772 O O . PHE A 1 97 ? -13.848 15.108 8.211 1.00 88.62 97 PHE A O 1
ATOM 779 N N . HIS A 1 98 ? -13.226 17.044 7.276 1.00 87.38 98 HIS A N 1
ATOM 780 C CA . HIS A 1 98 ? -13.899 16.811 5.992 1.00 87.38 98 HIS A CA 1
ATOM 781 C C . HIS A 1 98 ? -13.353 15.577 5.254 1.00 87.38 98 HIS A C 1
ATOM 783 O O . HIS A 1 98 ? -14.122 14.771 4.740 1.00 87.38 98 HIS A O 1
ATOM 789 N N . LYS A 1 99 ? -12.026 15.387 5.255 1.00 88.38 99 LYS A N 1
ATOM 790 C CA . LYS A 1 99 ? -11.376 14.213 4.648 1.00 88.38 99 LYS A CA 1
ATOM 791 C C . LYS A 1 99 ? -11.717 12.913 5.379 1.00 88.38 99 LYS A C 1
ATOM 793 O O . LYS A 1 99 ? -11.617 11.850 4.780 1.00 88.38 99 LYS A O 1
ATOM 798 N N . GLY A 1 100 ? -12.099 12.990 6.656 1.00 89.62 100 GLY A N 1
ATOM 799 C CA . GLY A 1 100 ? -12.407 11.821 7.475 1.00 89.62 100 GLY A CA 1
ATOM 800 C C . GLY A 1 100 ? -13.761 11.227 7.140 1.00 89.62 100 GLY A C 1
ATOM 801 O O . GLY A 1 100 ? -13.932 10.020 7.249 1.00 89.62 100 GLY A O 1
ATOM 802 N N . GLY A 1 101 ? -14.680 12.044 6.619 1.00 92.81 101 GLY A N 1
ATOM 803 C CA . GLY A 1 101 ? -15.952 11.564 6.085 1.00 92.81 101 GLY A CA 1
ATOM 804 C C . GLY A 1 101 ? -15.798 10.572 4.928 1.00 92.81 101 GLY A C 1
ATOM 805 O O . GLY A 1 101 ? -16.675 9.737 4.722 1.00 92.81 101 GLY A O 1
ATOM 806 N N . GLN A 1 102 ? -14.674 10.623 4.202 1.00 94.25 102 GLN A N 1
ATOM 807 C CA . GLN A 1 102 ? -14.395 9.690 3.113 1.00 94.25 102 GLN A CA 1
ATOM 808 C C . GLN A 1 102 ? -14.321 8.237 3.603 1.00 94.25 102 GLN A C 1
ATOM 810 O O . GLN A 1 102 ? -14.896 7.380 2.947 1.00 94.25 102 GLN A O 1
ATOM 815 N N . LEU A 1 103 ? -13.707 7.966 4.762 1.00 93.75 103 LEU A N 1
ATOM 816 C CA . LEU A 1 103 ? -13.664 6.621 5.355 1.00 93.75 103 LEU A CA 1
ATOM 817 C C . LEU A 1 103 ? -15.073 6.024 5.478 1.00 93.75 103 LEU A C 1
ATOM 819 O O . LEU A 1 103 ? -15.305 4.893 5.069 1.00 93.75 103 LEU A O 1
ATOM 823 N N . PHE A 1 104 ? -16.024 6.799 6.002 1.00 94.88 104 PHE A N 1
ATOM 824 C CA . PHE A 1 104 ? -17.399 6.340 6.225 1.00 94.88 104 PHE A CA 1
ATOM 825 C C . PHE A 1 104 ? -18.138 6.085 4.912 1.00 94.88 104 PHE A C 1
ATOM 827 O O . PHE A 1 104 ? -18.810 5.068 4.762 1.00 94.88 104 PHE A O 1
ATOM 834 N N . ARG A 1 105 ? -17.979 6.993 3.941 1.00 95.81 105 ARG A N 1
ATOM 835 C CA . ARG A 1 105 ? -18.514 6.806 2.589 1.00 95.81 105 ARG A CA 1
ATOM 836 C C . ARG A 1 105 ? -17.947 5.538 1.954 1.00 95.81 105 ARG A C 1
ATOM 838 O O . ARG A 1 105 ? -18.707 4.767 1.386 1.00 95.81 105 ARG A O 1
ATOM 845 N N . ASP A 1 106 ? -16.637 5.337 2.043 1.00 95.56 106 ASP A N 1
ATOM 846 C CA . ASP A 1 106 ? -15.951 4.230 1.379 1.00 95.56 106 ASP A CA 1
ATOM 847 C C . ASP A 1 106 ? -16.345 2.881 2.009 1.00 95.56 106 ASP A C 1
ATOM 849 O O . ASP A 1 106 ? -16.571 1.926 1.273 1.00 95.56 106 ASP A O 1
ATOM 853 N N . LEU A 1 107 ? -16.551 2.809 3.332 1.00 96.00 107 LEU A N 1
ATOM 854 C CA . LEU A 1 107 ? -17.134 1.629 3.994 1.00 96.00 107 LEU A CA 1
ATOM 855 C C . LEU A 1 107 ? -18.564 1.337 3.508 1.00 96.00 107 LEU A C 1
ATOM 857 O O . LEU A 1 107 ? -18.870 0.208 3.132 1.00 96.00 107 LEU A O 1
ATOM 861 N N . ALA A 1 108 ? -19.421 2.359 3.424 1.00 95.81 108 ALA A N 1
ATOM 862 C CA . ALA A 1 108 ? -20.789 2.186 2.931 1.00 95.81 108 ALA A CA 1
ATOM 863 C C . ALA A 1 108 ? -20.834 1.740 1.456 1.00 95.81 108 ALA A C 1
ATOM 865 O O . ALA A 1 108 ? -21.627 0.875 1.088 1.00 95.81 108 ALA A O 1
ATOM 866 N N . VAL A 1 109 ? -19.966 2.303 0.608 1.00 96.06 109 VAL A N 1
ATOM 867 C CA . VAL A 1 109 ? -19.834 1.905 -0.803 1.00 96.06 109 VAL A CA 1
ATOM 868 C C . VAL A 1 109 ? -19.330 0.465 -0.911 1.00 96.06 109 VAL A C 1
ATOM 870 O O . VAL A 1 109 ? -19.866 -0.301 -1.706 1.00 96.06 109 VAL A O 1
ATOM 873 N N . ARG A 1 110 ? -18.360 0.055 -0.089 1.00 94.69 110 ARG A N 1
ATOM 874 C CA . ARG A 1 110 ? -17.901 -1.342 -0.041 1.00 94.69 110 ARG A CA 1
ATOM 875 C C . ARG A 1 110 ? -19.030 -2.314 0.289 1.00 94.69 110 ARG A C 1
ATOM 877 O O . ARG A 1 110 ? -19.216 -3.281 -0.447 1.00 94.69 110 ARG A O 1
ATOM 884 N N . SER A 1 111 ? -19.815 -2.014 1.323 1.00 94.19 111 SER A N 1
ATOM 885 C CA . SER A 1 111 ? -20.969 -2.832 1.709 1.00 94.19 111 SER A CA 1
ATOM 886 C C . SER A 1 111 ? -22.007 -2.921 0.577 1.00 94.19 111 SER A C 1
ATOM 888 O O . SER A 1 111 ? -22.458 -4.012 0.231 1.00 94.19 111 SER A O 1
ATOM 890 N N . LEU A 1 112 ? -22.293 -1.804 -0.115 1.00 95.69 112 LEU A N 1
ATOM 891 C CA . LEU A 1 112 ? -23.161 -1.783 -1.305 1.00 95.69 112 LEU A CA 1
ATOM 892 C C . LEU A 1 112 ? -22.672 -2.723 -2.422 1.00 95.69 112 LEU A C 1
ATOM 894 O O . LEU A 1 112 ? -23.488 -3.325 -3.118 1.00 95.69 112 LEU A O 1
ATOM 898 N N . HIS A 1 113 ? -21.357 -2.851 -2.596 1.00 95.81 113 HIS A N 1
ATOM 899 C CA . HIS A 1 113 ? -20.744 -3.744 -3.582 1.00 95.81 113 HIS A CA 1
ATOM 900 C C . HIS A 1 113 ? -20.569 -5.190 -3.083 1.00 95.81 113 HIS A C 1
ATOM 902 O O . HIS A 1 113 ? -20.007 -6.011 -3.804 1.00 95.81 113 HIS A O 1
ATOM 908 N N . GLY A 1 114 ? -21.060 -5.523 -1.883 1.00 93.38 114 GLY A N 1
ATOM 909 C CA . GLY A 1 114 ? -20.925 -6.857 -1.297 1.00 93.38 114 GLY A CA 1
ATOM 910 C C . GLY A 1 114 ? -19.491 -7.202 -0.887 1.00 93.38 114 GLY A C 1
ATOM 911 O O . GLY A 1 114 ? -19.157 -8.380 -0.796 1.00 93.38 114 GLY A O 1
ATOM 912 N N . MET A 1 115 ? -18.643 -6.192 -0.661 1.00 94.12 115 MET A N 1
ATOM 913 C CA . MET A 1 115 ? -17.234 -6.354 -0.299 1.00 94.12 115 MET A CA 1
ATOM 914 C C . MET A 1 115 ? -17.074 -6.234 1.223 1.00 94.12 115 MET A C 1
ATOM 916 O O . MET A 1 115 ? -17.006 -5.110 1.734 1.00 94.12 115 MET A O 1
ATOM 920 N N . PRO A 1 116 ? -16.988 -7.352 1.964 1.00 89.62 116 PRO A N 1
ATOM 921 C CA . PRO A 1 116 ? -17.109 -7.324 3.411 1.00 89.62 116 PRO A CA 1
ATOM 922 C C . PRO A 1 116 ? -15.956 -6.573 4.083 1.00 89.62 116 PRO A C 1
ATOM 924 O O . PRO A 1 116 ? -14.792 -6.600 3.653 1.00 89.62 116 PRO A O 1
ATOM 927 N N . SER A 1 117 ? -16.306 -5.920 5.181 1.00 94.75 117 SER A N 1
ATOM 928 C CA . SER A 1 117 ? -15.416 -5.210 6.084 1.00 94.75 117 SER A CA 1
ATOM 929 C C . SER A 1 117 ? -15.616 -5.702 7.516 1.00 94.75 117 SER A C 1
ATOM 931 O O . SER A 1 117 ? -16.736 -5.905 7.976 1.00 94.75 117 SER A O 1
ATOM 933 N N . CYS A 1 118 ? -14.512 -5.910 8.227 1.00 95.56 118 CYS A N 1
ATOM 934 C CA . CYS A 1 118 ? -14.503 -6.330 9.620 1.00 95.56 118 CYS A CA 1
ATOM 935 C C . CYS A 1 118 ? -13.743 -5.305 10.464 1.00 95.56 118 CYS A C 1
ATOM 937 O O . CYS A 1 118 ? -12.598 -4.974 10.145 1.00 95.56 118 CYS A O 1
ATOM 939 N N . ALA A 1 119 ? -14.345 -4.825 11.550 1.00 96.50 119 ALA A N 1
ATOM 940 C CA . ALA A 1 119 ? -13.671 -3.983 12.532 1.00 96.50 119 ALA A CA 1
ATOM 941 C C . ALA A 1 119 ? -13.460 -4.742 13.841 1.00 96.50 119 ALA A C 1
ATOM 943 O O . ALA A 1 119 ? -14.409 -5.158 14.501 1.00 96.50 119 ALA A O 1
ATOM 944 N N . VAL A 1 120 ? -12.203 -4.855 14.254 1.00 95.62 120 VAL A N 1
ATOM 945 C CA . VAL A 1 120 ? -11.826 -5.366 15.570 1.00 95.62 120 VAL A CA 1
ATOM 946 C C . VAL A 1 120 ? -11.472 -4.175 16.452 1.00 95.62 120 VAL A C 1
ATOM 948 O O . VAL A 1 120 ? -10.501 -3.469 16.186 1.00 95.62 120 VAL A O 1
ATOM 951 N N . VAL A 1 121 ? -12.276 -3.911 17.476 1.00 95.62 121 VAL A N 1
ATOM 952 C CA . VAL A 1 121 ? -12.103 -2.781 18.391 1.00 95.62 121 VAL A CA 1
ATOM 953 C C . VAL A 1 121 ? -11.300 -3.243 19.602 1.00 95.62 121 VAL A C 1
ATOM 955 O O . VAL A 1 121 ? -11.799 -4.002 20.430 1.00 95.62 121 VAL A O 1
ATOM 958 N N . PHE A 1 122 ? -10.059 -2.767 19.707 1.00 91.25 122 PHE A N 1
ATOM 959 C CA . PHE A 1 122 ? -9.134 -3.098 20.804 1.00 91.25 122 PHE A CA 1
ATOM 960 C C . PHE A 1 122 ? -9.179 -2.076 21.940 1.00 91.25 122 PHE A C 1
ATOM 962 O O . PHE A 1 122 ? -8.744 -2.345 23.052 1.00 91.25 122 PHE A O 1
ATOM 969 N N . GLY A 1 123 ? -9.699 -0.879 21.677 1.00 92.25 123 GLY A N 1
ATOM 970 C CA . GLY A 1 123 ? -9.701 0.197 22.657 1.00 92.25 123 GLY A CA 1
ATOM 971 C C . GLY A 1 123 ? -10.717 1.274 22.328 1.00 92.25 123 GLY A C 1
ATOM 972 O O . GLY A 1 123 ? -11.820 0.992 21.866 1.00 92.25 123 GLY A O 1
ATOM 973 N N . SER A 1 124 ? -10.341 2.530 22.563 1.00 92.81 124 SER A N 1
ATOM 974 C CA . SER A 1 124 ? -11.229 3.656 22.283 1.00 92.81 124 SER A CA 1
ATOM 975 C C . SER A 1 124 ? -11.523 3.790 20.785 1.00 92.81 124 SER A C 1
ATOM 977 O O . SER A 1 124 ? -10.617 3.703 19.955 1.00 92.81 124 SER A O 1
ATOM 979 N N . SER A 1 125 ? -12.785 4.056 20.464 1.00 94.75 125 SER A N 1
ATOM 980 C CA . SER A 1 125 ? -13.286 4.467 19.157 1.00 94.75 125 SER A CA 1
ATOM 981 C C . SER A 1 125 ? -14.355 5.544 19.365 1.00 94.75 125 SER A C 1
ATOM 983 O O . SER A 1 125 ? -15.540 5.270 19.539 1.00 94.75 125 SER A O 1
ATOM 985 N N . THR A 1 126 ? -13.921 6.800 19.456 1.00 93.00 126 THR A N 1
ATOM 986 C CA . THR A 1 126 ? -14.770 7.907 19.936 1.00 93.00 126 THR A CA 1
ATOM 987 C C . THR A 1 126 ? -15.160 8.896 18.836 1.00 93.00 126 THR A C 1
ATOM 989 O O . THR A 1 126 ? -14.418 9.108 17.870 1.00 93.00 126 THR A O 1
ATOM 992 N N . ALA A 1 127 ? -16.311 9.550 19.004 1.00 93.50 127 ALA A N 1
ATOM 993 C CA . ALA A 1 127 ? -16.861 10.566 18.111 1.00 93.50 127 ALA A CA 1
ATOM 994 C C . ALA A 1 127 ? -16.960 10.069 16.665 1.00 93.50 127 ALA A C 1
ATOM 996 O O . ALA A 1 127 ? -17.634 9.080 16.402 1.00 93.50 127 ALA A O 1
ATOM 997 N N . GLY A 1 128 ? -16.276 10.722 15.720 1.00 90.75 128 GLY A N 1
ATOM 998 C CA . GLY A 1 128 ? -16.237 10.254 14.335 1.00 90.75 128 GLY A CA 1
ATOM 999 C C . GLY A 1 128 ? -15.670 8.835 14.204 1.00 90.75 128 GLY A C 1
ATOM 1000 O O . GLY A 1 128 ? -16.134 8.074 13.365 1.00 90.75 128 GLY A O 1
ATOM 1001 N N . GLY A 1 129 ? -14.721 8.448 15.064 1.00 92.69 129 GLY A N 1
ATOM 1002 C CA . GLY A 1 129 ? -14.138 7.103 15.062 1.00 92.69 129 GLY A CA 1
ATOM 1003 C C . GLY A 1 129 ? -15.170 6.002 15.308 1.00 92.69 129 GLY A C 1
ATOM 1004 O O . GLY A 1 129 ? -15.054 4.938 14.709 1.00 92.69 129 GLY A O 1
ATOM 1005 N N . ALA A 1 130 ? -16.223 6.290 16.082 1.00 95.88 130 ALA A N 1
ATOM 1006 C CA . ALA A 1 130 ? -17.284 5.335 16.396 1.00 95.88 130 ALA A CA 1
ATOM 1007 C C . ALA A 1 130 ? -18.050 4.846 15.156 1.00 95.88 130 ALA A C 1
ATOM 1009 O O . ALA A 1 130 ? -18.575 3.736 15.159 1.00 95.88 130 ALA A O 1
ATOM 1010 N N . TYR A 1 131 ? -18.069 5.632 14.073 1.00 95.88 131 TYR A N 1
ATOM 1011 C CA . TYR A 1 131 ? -18.683 5.212 12.814 1.00 95.88 131 TYR A CA 1
ATOM 1012 C C . TYR A 1 131 ? -17.869 4.164 12.057 1.00 95.88 131 TYR A C 1
ATOM 1014 O O . TYR A 1 131 ? -18.416 3.516 11.177 1.00 95.88 131 TYR A O 1
ATOM 1022 N N . HIS A 1 132 ? -16.585 3.971 12.375 1.00 95.19 132 HIS A N 1
ATOM 1023 C CA . HIS A 1 132 ? -15.789 2.932 11.726 1.00 95.19 132 HIS A CA 1
ATOM 1024 C C . HIS A 1 132 ? -16.333 1.528 12.047 1.00 95.19 132 HIS A C 1
ATOM 1026 O O . HIS A 1 132 ? -16.734 0.849 11.104 1.00 95.19 132 HIS A O 1
ATOM 1032 N N . PRO A 1 133 ? -16.440 1.088 13.321 1.00 96.44 133 PRO A N 1
ATOM 1033 C CA . PRO A 1 133 ? -17.105 -0.178 13.615 1.00 96.44 133 PRO A CA 1
ATOM 1034 C C . PRO A 1 133 ? -18.584 -0.156 13.210 1.00 96.44 133 PRO A C 1
ATOM 1036 O O . PRO A 1 133 ? -19.049 -1.124 12.634 1.00 96.44 133 PRO A O 1
ATOM 1039 N N . ALA A 1 134 ? -19.304 0.957 13.400 1.00 96.56 134 ALA A N 1
ATOM 1040 C CA . ALA A 1 134 ? -20.736 1.014 13.078 1.00 96.56 134 ALA A CA 1
ATOM 1041 C C . ALA A 1 134 ? -21.080 0.902 11.581 1.00 96.56 134 ALA A C 1
ATOM 1043 O O . ALA A 1 134 ? -22.230 0.638 11.247 1.00 96.56 134 ALA A O 1
ATOM 1044 N N . LEU A 1 135 ? -20.116 1.139 10.688 1.00 96.88 135 LEU A N 1
ATOM 1045 C CA . LEU A 1 135 ? -20.267 0.974 9.238 1.00 96.88 135 LEU A CA 1
ATOM 1046 C C . LEU A 1 135 ? -19.486 -0.229 8.699 1.00 96.88 135 LEU A C 1
ATOM 1048 O O . LEU A 1 135 ? -19.379 -0.378 7.485 1.00 96.88 135 LEU A O 1
ATOM 1052 N N . SER A 1 136 ? -18.911 -1.049 9.581 1.00 96.44 136 SER A N 1
ATOM 1053 C CA . SER A 1 136 ? -18.312 -2.322 9.188 1.00 96.44 136 SER A CA 1
ATOM 1054 C C . SER A 1 136 ? -19.389 -3.402 9.144 1.00 96.44 136 SER A C 1
ATOM 1056 O O . SER A 1 136 ? -20.315 -3.380 9.948 1.00 96.44 136 SER A O 1
ATOM 1058 N N . ASP A 1 137 ? -19.264 -4.353 8.220 1.00 95.31 137 ASP A N 1
ATOM 1059 C CA . ASP A 1 137 ? -20.247 -5.434 8.056 1.00 95.31 137 ASP A CA 1
ATOM 1060 C C . ASP A 1 137 ? -20.188 -6.456 9.199 1.00 95.31 137 ASP A C 1
ATOM 1062 O O . ASP A 1 137 ? -21.163 -7.156 9.461 1.00 95.31 137 ASP A O 1
ATOM 1066 N N . TYR A 1 138 ? -19.033 -6.556 9.860 1.00 95.75 138 TYR A N 1
ATOM 1067 C CA . TYR A 1 138 ? -18.829 -7.409 11.020 1.00 95.75 138 TYR A CA 1
ATOM 1068 C C . TYR A 1 138 ? -17.928 -6.740 12.053 1.00 95.75 138 TYR A C 1
ATOM 1070 O O . TYR A 1 138 ? -16.944 -6.075 11.710 1.00 95.75 138 TYR A O 1
ATOM 1078 N N . THR A 1 139 ? -18.227 -6.933 13.330 1.00 96.88 139 THR A N 1
ATOM 1079 C CA . THR A 1 139 ? -17.520 -6.260 14.414 1.00 96.88 139 THR A CA 1
ATOM 1080 C C . THR A 1 139 ? -17.169 -7.193 15.561 1.00 96.88 139 THR A C 1
ATOM 1082 O O . THR A 1 139 ? -17.965 -8.003 16.034 1.00 96.88 139 THR A O 1
ATOM 1085 N N . ILE A 1 140 ? -15.940 -7.050 16.046 1.0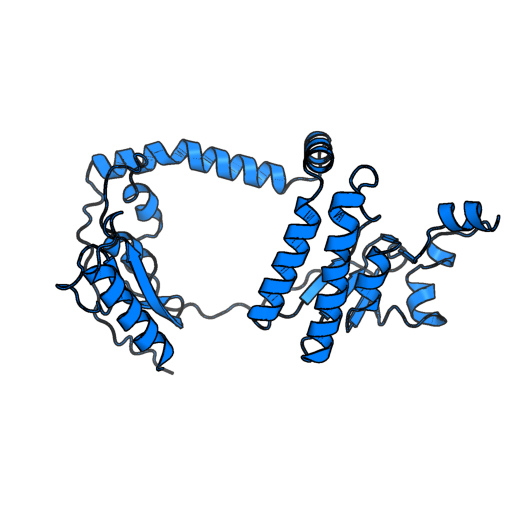0 95.69 140 ILE A N 1
ATOM 1086 C CA . ILE A 1 140 ? -15.420 -7.805 17.182 1.00 95.69 140 ILE A CA 1
ATOM 1087 C C . ILE A 1 140 ? -14.939 -6.804 18.223 1.00 95.69 140 ILE A C 1
ATOM 1089 O O . ILE A 1 140 ? -14.089 -5.965 17.933 1.00 95.69 140 ILE A O 1
ATOM 1093 N N . PHE A 1 141 ? -15.463 -6.882 19.441 1.00 96.38 141 PHE A N 1
ATOM 1094 C CA . PHE A 1 141 ? -15.063 -6.011 20.543 1.00 96.38 141 PHE A CA 1
ATOM 1095 C C . PHE A 1 141 ? -14.244 -6.805 21.562 1.00 96.38 141 PHE A C 1
ATOM 1097 O O . PHE A 1 141 ? -14.681 -7.842 22.060 1.00 96.38 141 PHE A O 1
ATOM 1104 N N . VAL A 1 142 ? -13.050 -6.318 21.901 1.00 94.06 142 VAL A N 1
ATOM 1105 C CA . VAL A 1 142 ? -12.226 -6.932 22.951 1.00 94.06 142 VAL A CA 1
ATOM 1106 C C . VAL A 1 142 ? -12.817 -6.613 24.325 1.00 94.06 142 VAL A C 1
ATOM 1108 O O . VAL A 1 142 ? -12.993 -5.446 24.694 1.00 94.06 142 VAL A O 1
ATOM 1111 N N . ALA A 1 143 ? -13.118 -7.658 25.099 1.00 93.06 143 ALA A N 1
ATOM 1112 C CA . ALA A 1 143 ? -13.748 -7.532 26.409 1.00 93.06 143 ALA A CA 1
ATOM 1113 C C . ALA A 1 143 ? -12.945 -6.618 27.351 1.00 93.06 143 ALA A C 1
ATOM 1115 O O . ALA A 1 143 ? -11.731 -6.775 27.492 1.00 93.06 143 ALA A O 1
ATOM 1116 N N . LYS A 1 144 ? -13.634 -5.702 28.049 1.00 91.88 144 LYS A N 1
ATOM 1117 C CA . LYS A 1 144 ? -13.061 -4.781 29.055 1.00 91.88 144 LYS A CA 1
ATOM 1118 C C . LYS A 1 144 ? -11.986 -3.817 28.528 1.00 91.88 144 LYS A C 1
ATOM 1120 O O . LYS A 1 144 ? -11.295 -3.187 29.328 1.00 91.88 144 LYS A O 1
ATOM 1125 N N . GLN A 1 145 ? -11.821 -3.719 27.211 1.00 92.31 145 GLN A N 1
ATOM 1126 C CA . GLN A 1 145 ? -10.869 -2.806 26.574 1.00 92.31 145 GLN A CA 1
ATOM 1127 C C . GLN A 1 145 ? -11.554 -1.945 25.513 1.00 92.31 145 GLN A C 1
ATOM 1129 O O . GLN A 1 145 ? -11.365 -0.727 25.485 1.00 92.31 145 GLN A O 1
ATOM 1134 N N . ALA A 1 146 ? -12.384 -2.566 24.672 1.00 94.06 146 ALA A N 1
ATOM 1135 C CA . ALA A 1 146 ? -13.107 -1.892 23.607 1.00 94.06 146 ALA A CA 1
ATOM 1136 C C . ALA A 1 146 ? -14.134 -0.904 24.163 1.00 94.06 146 ALA A C 1
ATOM 1138 O O . ALA A 1 146 ? -14.984 -1.268 24.977 1.00 94.06 146 ALA A O 1
ATOM 1139 N N . GLN A 1 147 ? -14.074 0.341 23.691 1.00 94.94 147 GLN A N 1
ATOM 1140 C CA . GLN A 1 147 ? -14.963 1.416 24.126 1.00 94.94 147 GLN A CA 1
ATOM 1141 C C . GLN A 1 147 ? -15.352 2.286 22.934 1.00 94.94 147 GLN A C 1
ATOM 1143 O O . GLN A 1 147 ? -14.498 2.970 22.368 1.00 94.94 147 GLN A O 1
ATOM 1148 N N . THR A 1 148 ? -16.632 2.294 22.565 1.00 97.19 148 THR A N 1
ATOM 1149 C CA . THR A 1 148 ? -17.138 3.040 21.407 1.00 97.19 148 THR A CA 1
ATOM 1150 C C . THR A 1 148 ? -18.270 3.982 21.811 1.00 97.19 148 THR A C 1
ATOM 1152 O O . THR A 1 148 ? -19.209 3.594 22.488 1.00 97.19 148 THR A O 1
ATOM 1155 N N . PHE A 1 149 ? -18.194 5.256 21.427 1.00 96.00 149 PHE A N 1
ATOM 1156 C CA . PHE A 1 149 ? -19.250 6.234 21.733 1.00 96.00 149 PHE A CA 1
ATOM 1157 C C . PHE A 1 149 ? -19.114 7.501 20.889 1.00 96.00 149 PHE A C 1
ATOM 1159 O O . PHE A 1 149 ? -18.011 7.919 20.548 1.00 96.00 149 PHE A O 1
ATOM 1166 N N . LEU A 1 150 ? -20.231 8.176 20.598 1.00 95.88 150 LEU A N 1
ATOM 1167 C CA . LEU A 1 150 ? -20.207 9.476 19.908 1.00 95.88 150 LEU A CA 1
ATOM 1168 C C . LEU A 1 150 ? -19.660 10.605 20.797 1.00 95.88 150 LEU A C 1
ATOM 1170 O O . LEU A 1 150 ? -19.011 11.529 20.312 1.00 95.88 150 LEU A O 1
ATOM 1174 N N . ALA A 1 151 ? -19.897 10.523 22.103 1.00 94.38 151 ALA A N 1
ATOM 1175 C CA . ALA A 1 151 ? -19.364 11.443 23.094 1.00 94.38 151 ALA A CA 1
ATOM 1176 C C . ALA A 1 151 ? -18.891 10.629 24.295 1.00 94.38 151 ALA A C 1
ATOM 1178 O O . ALA A 1 151 ? -19.678 9.905 24.892 1.00 94.38 151 ALA A O 1
ATOM 1179 N N . GLY A 1 152 ? -17.606 10.731 24.636 1.00 93.62 152 GLY A N 1
ATOM 1180 C CA . GLY A 1 152 ? -17.063 10.023 25.794 1.00 93.62 152 GLY A CA 1
ATOM 1181 C C . GLY A 1 152 ? -17.508 10.619 27.127 1.00 93.62 152 GLY A C 1
ATOM 1182 O O . GLY A 1 152 ? -18.035 11.737 27.153 1.00 93.62 152 GLY A O 1
ATOM 1183 N N . PRO A 1 153 ? -17.214 9.941 28.252 1.00 94.69 153 PRO A N 1
ATOM 1184 C CA . PRO A 1 153 ? -17.644 10.376 29.580 1.00 94.69 153 PRO A CA 1
ATOM 1185 C C . PRO A 1 153 ? -17.353 11.848 29.922 1.00 94.69 153 PRO A C 1
ATOM 1187 O O . PRO A 1 153 ? -18.238 12.508 30.470 1.00 94.69 153 PRO A O 1
ATOM 1190 N N . PRO A 1 154 ? -16.184 12.431 29.563 1.00 93.31 154 PRO A N 1
ATOM 1191 C CA . PRO A 1 154 ? -15.936 13.848 29.823 1.00 93.31 154 PRO A CA 1
ATOM 1192 C C . PRO A 1 154 ? -16.921 14.779 29.100 1.00 93.31 154 PRO A C 1
ATOM 1194 O O . PRO A 1 154 ? -17.365 15.766 29.681 1.00 93.31 154 PRO A O 1
ATOM 1197 N N . LEU A 1 155 ? -17.282 14.465 27.850 1.00 92.94 155 LEU A N 1
ATOM 1198 C CA . LEU A 1 155 ? -18.231 15.256 27.060 1.00 92.94 155 LEU A CA 1
ATOM 1199 C C . LEU A 1 155 ? -19.660 15.102 27.586 1.00 92.94 155 LEU A C 1
ATOM 1201 O O . LEU A 1 155 ? -20.359 16.105 27.699 1.00 92.94 155 LEU A O 1
ATOM 1205 N N . VAL A 1 156 ? -20.064 13.885 27.965 1.00 96.06 156 VAL A N 1
ATOM 1206 C CA . VAL A 1 156 ? -21.377 13.618 28.579 1.00 96.06 156 VAL A CA 1
ATOM 1207 C C . VAL A 1 156 ? -21.543 14.430 29.863 1.00 96.06 156 VAL A C 1
ATOM 1209 O O . VAL A 1 156 ? -22.517 15.174 30.000 1.00 96.06 156 VAL A O 1
ATOM 1212 N N . LYS A 1 157 ? -20.540 14.388 30.748 1.00 96.56 157 LYS A N 1
ATOM 1213 C CA . LYS A 1 157 ? -20.539 15.158 31.995 1.00 96.56 157 LYS A CA 1
ATOM 1214 C C . LYS A 1 157 ? -20.607 16.660 31.755 1.00 96.56 157 LYS A C 1
ATOM 1216 O O . LYS A 1 157 ? -21.369 17.344 32.430 1.00 96.56 157 LYS A O 1
ATOM 1221 N N . MET A 1 158 ? -19.831 17.184 30.807 1.00 95.88 158 MET A N 1
ATOM 1222 C CA . MET A 1 158 ? -19.861 18.616 30.488 1.00 95.88 158 MET A CA 1
ATOM 1223 C C . MET A 1 158 ? -21.203 19.061 29.899 1.00 95.88 158 MET A C 1
ATOM 1225 O O . MET A 1 158 ? -21.659 20.156 30.212 1.00 95.88 158 MET A O 1
ATOM 1229 N N . ALA A 1 159 ? -21.823 18.239 29.050 1.00 96.00 159 ALA A N 1
ATOM 1230 C CA . ALA A 1 159 ? -23.055 18.602 28.354 1.00 96.00 159 ALA A CA 1
ATOM 1231 C C . ALA A 1 159 ? -24.315 18.450 29.221 1.00 96.00 159 ALA A C 1
ATOM 1233 O O . ALA A 1 159 ? -25.261 19.214 29.050 1.00 96.00 159 ALA A O 1
ATOM 1234 N N . THR A 1 160 ? -24.343 17.468 30.126 1.00 95.12 160 THR A N 1
ATOM 1235 C CA . THR A 1 160 ? -25.571 17.060 30.841 1.00 95.12 160 THR A CA 1
ATOM 1236 C C . THR A 1 160 ? -25.440 17.053 32.364 1.00 95.12 160 THR A C 1
ATOM 1238 O O . THR A 1 160 ? -26.447 17.034 33.064 1.00 95.12 160 THR A O 1
ATOM 1241 N N . GLY A 1 161 ? -24.214 17.061 32.896 1.00 95.06 161 GLY A N 1
ATOM 1242 C CA . GLY A 1 161 ? -23.934 16.847 34.318 1.00 95.06 161 GLY A CA 1
ATOM 1243 C C . GLY A 1 161 ? -23.885 15.374 34.746 1.00 95.06 161 GLY A C 1
ATOM 1244 O O . GLY A 1 161 ? -23.464 15.096 35.869 1.00 95.06 161 GLY A O 1
ATOM 1245 N N . GLU A 1 162 ? -24.258 14.432 33.876 1.00 96.44 162 GLU A N 1
ATOM 1246 C CA . GLU A 1 162 ? -24.232 12.996 34.166 1.00 96.44 162 GLU A CA 1
ATOM 1247 C C . GLU A 1 162 ? -22.797 12.475 34.353 1.00 96.44 162 GLU A C 1
ATOM 1249 O O . GLU A 1 162 ? -21.880 12.813 33.601 1.00 96.44 162 GLU A O 1
ATOM 1254 N N . VAL A 1 163 ? -22.587 11.636 35.370 1.00 96.44 163 VAL A N 1
ATOM 1255 C CA . VAL A 1 163 ? -21.295 11.001 35.654 1.00 96.44 163 VAL A CA 1
ATOM 1256 C C . VAL A 1 163 ? -21.423 9.506 35.391 1.00 96.44 163 VAL A C 1
ATOM 1258 O O . VAL A 1 163 ? -22.019 8.796 36.192 1.00 96.44 163 VAL A O 1
ATOM 1261 N N . ILE A 1 164 ? -20.837 9.046 34.287 1.00 96.56 164 ILE A N 1
ATOM 1262 C CA . ILE A 1 164 ? -20.891 7.654 33.828 1.00 96.56 164 ILE A CA 1
ATOM 1263 C C . ILE A 1 164 ? -19.488 7.142 33.476 1.00 96.56 164 ILE A C 1
ATOM 1265 O O . ILE A 1 164 ? -18.624 7.916 33.058 1.00 96.56 164 ILE A O 1
ATOM 1269 N N . GLY A 1 165 ? -19.231 5.848 33.676 1.00 95.19 165 GLY A N 1
ATOM 1270 C CA . GLY A 1 165 ? -17.968 5.207 33.289 1.00 95.19 165 GLY A CA 1
ATOM 1271 C C . GLY A 1 165 ? -17.905 4.878 31.793 1.00 95.19 165 GLY A C 1
ATOM 1272 O O . GLY A 1 165 ? -18.930 4.718 31.144 1.00 95.19 165 GLY A O 1
ATOM 1273 N N . ALA A 1 166 ? -16.701 4.729 31.229 1.00 94.06 166 ALA A N 1
ATOM 1274 C CA . ALA A 1 166 ? -16.546 4.413 29.804 1.00 94.06 166 ALA A CA 1
ATOM 1275 C C . ALA A 1 166 ? -17.096 3.022 29.423 1.00 94.06 166 ALA A C 1
ATOM 1277 O O . ALA A 1 166 ? -17.727 2.887 28.378 1.00 94.06 166 ALA A O 1
ATOM 1278 N N . GLU A 1 167 ? -16.913 2.017 30.289 1.00 93.75 167 GLU A N 1
ATOM 1279 C CA . GLU A 1 167 ? -17.450 0.663 30.079 1.00 93.75 167 GLU A CA 1
ATOM 1280 C C . GLU A 1 167 ? -18.984 0.644 30.128 1.00 93.75 167 GLU A C 1
ATOM 1282 O O . GLU A 1 167 ? -19.633 -0.000 29.311 1.00 93.75 167 GLU A O 1
ATOM 1287 N N . GLU A 1 168 ? -19.568 1.397 31.062 1.00 95.50 168 GLU A N 1
ATOM 1288 C CA . GLU A 1 168 ? -21.021 1.510 31.225 1.00 95.50 168 GLU A CA 1
ATOM 1289 C C . GLU A 1 168 ? -21.669 2.321 30.093 1.00 95.50 168 GLU A C 1
ATOM 1291 O O . GLU A 1 168 ? -22.786 2.024 29.675 1.00 95.50 168 GLU A O 1
ATOM 1296 N N . LEU A 1 169 ? -20.952 3.318 29.568 1.00 96.12 169 LEU A N 1
ATOM 1297 C CA . LEU A 1 169 ? -21.417 4.162 28.472 1.00 96.12 169 LEU A CA 1
ATOM 1298 C C . LEU A 1 169 ? -21.366 3.453 27.109 1.00 96.12 169 LEU A C 1
ATOM 1300 O O . LEU A 1 169 ? -22.262 3.650 26.292 1.00 96.12 169 LEU A O 1
ATOM 1304 N N . GLY A 1 170 ? -20.317 2.670 26.842 1.00 96.50 170 GLY A N 1
ATOM 1305 C CA . GLY A 1 170 ? -20.076 2.099 25.512 1.00 96.50 170 GLY A CA 1
ATOM 1306 C C . GLY A 1 170 ? -19.005 1.012 25.475 1.00 96.50 170 GLY A C 1
ATOM 1307 O O . GLY A 1 170 ? -18.217 0.953 24.533 1.00 96.50 170 GLY A O 1
ATOM 1308 N N . GLY A 1 171 ? -18.918 0.191 26.521 1.00 96.56 171 GLY A N 1
ATOM 1309 C CA . GLY A 1 171 ? -18.028 -0.969 26.561 1.00 96.56 171 GLY A CA 1
ATOM 1310 C C . GLY A 1 171 ? -18.488 -2.117 25.657 1.00 96.56 171 GLY A C 1
ATOM 1311 O O . GLY A 1 171 ? -19.606 -2.117 25.132 1.00 96.56 171 GLY A O 1
ATOM 1312 N N . ALA A 1 172 ? -17.635 -3.134 25.518 1.00 95.44 172 ALA A N 1
ATOM 1313 C CA . ALA A 1 172 ? -17.913 -4.333 24.720 1.00 95.44 172 ALA A CA 1
ATOM 1314 C C . ALA A 1 172 ? -19.238 -5.014 25.110 1.00 95.44 172 ALA A C 1
ATOM 1316 O O . ALA A 1 172 ? -20.057 -5.321 24.246 1.00 95.44 172 ALA A O 1
ATOM 1317 N N . GLU A 1 173 ? -19.479 -5.185 26.414 1.00 95.94 173 GLU A N 1
ATOM 1318 C CA . GLU A 1 173 ? -20.681 -5.850 26.934 1.00 95.94 173 GLU A CA 1
ATOM 1319 C C . GLU A 1 173 ? -21.957 -5.072 26.591 1.00 95.94 173 GLU A C 1
ATOM 1321 O O . GLU A 1 173 ? -22.948 -5.649 26.141 1.00 95.94 173 GLU A O 1
ATOM 1326 N N . ILE A 1 174 ? -21.929 -3.745 26.754 1.00 97.00 174 ILE A N 1
ATOM 1327 C CA . ILE A 1 174 ? -23.051 -2.863 26.408 1.00 97.00 174 ILE A CA 1
ATOM 1328 C C . ILE A 1 174 ? -23.363 -2.974 24.917 1.00 97.00 174 ILE A C 1
ATOM 1330 O O . ILE A 1 174 ? -24.534 -3.065 24.524 1.00 97.00 174 ILE A O 1
ATOM 1334 N N . HIS A 1 175 ? -22.325 -3.001 24.082 1.00 97.88 175 HIS A N 1
ATOM 1335 C CA . HIS A 1 175 ? -22.517 -3.076 22.647 1.00 97.88 175 HIS A CA 1
ATOM 1336 C C . HIS A 1 175 ? -23.026 -4.430 22.166 1.00 97.88 175 HIS A C 1
ATOM 1338 O O . HIS A 1 175 ? -23.905 -4.434 21.305 1.00 97.88 175 HIS A O 1
ATOM 1344 N N . ALA A 1 176 ? -22.577 -5.531 22.768 1.00 96.06 176 ALA A N 1
ATOM 1345 C CA . ALA A 1 176 ? -23.014 -6.879 22.408 1.00 96.06 176 ALA A CA 1
ATOM 1346 C C . ALA A 1 176 ? -24.416 -7.228 22.930 1.00 96.06 176 ALA A C 1
ATOM 1348 O O . ALA A 1 176 ? -25.159 -7.949 22.272 1.00 96.06 176 ALA A O 1
ATOM 1349 N N . THR A 1 177 ? -24.800 -6.723 24.109 1.00 96.88 177 THR A N 1
ATOM 1350 C CA . THR A 1 177 ? -26.044 -7.156 24.778 1.00 96.88 177 THR A CA 1
ATOM 1351 C C . THR A 1 177 ? -27.195 -6.162 24.688 1.00 96.88 177 THR A C 1
ATOM 1353 O O . THR A 1 177 ? -28.352 -6.564 24.813 1.00 96.88 177 THR A O 1
ATOM 1356 N N . ARG A 1 178 ? -26.916 -4.864 24.492 1.00 96.19 178 ARG A N 1
ATOM 1357 C CA . ARG A 1 178 ? -27.955 -3.817 24.498 1.00 96.19 178 ARG A CA 1
ATOM 1358 C C . ARG A 1 178 ? -28.100 -3.115 23.161 1.00 96.19 178 ARG A C 1
ATOM 1360 O O . ARG A 1 178 ? -29.216 -2.990 22.671 1.00 96.19 178 ARG A O 1
ATOM 1367 N N . THR A 1 179 ? -27.000 -2.610 22.601 1.00 96.69 179 THR A N 1
ATOM 1368 C CA . THR A 1 179 ? -27.084 -1.785 21.379 1.00 96.69 179 THR A CA 1
ATOM 1369 C C . THR A 1 179 ? -27.065 -2.605 20.090 1.00 96.69 179 THR A C 1
ATOM 1371 O O . THR A 1 179 ? -27.573 -2.132 19.082 1.00 96.69 179 THR A O 1
ATOM 1374 N N . GLY A 1 180 ? -26.464 -3.800 20.118 1.00 96.06 180 GLY A N 1
ATOM 1375 C CA . GLY A 1 180 ? -26.230 -4.628 18.934 1.00 96.06 180 GLY A CA 1
ATOM 1376 C C . GLY A 1 180 ? -25.086 -4.151 18.031 1.00 96.06 180 GLY A C 1
ATOM 1377 O O . GLY A 1 180 ? -24.989 -4.619 16.909 1.00 96.06 180 GLY A O 1
ATOM 1378 N N . LEU A 1 181 ? -24.239 -3.214 18.482 1.00 97.31 181 LEU A N 1
ATOM 1379 C CA . LEU A 1 181 ? -23.091 -2.733 17.702 1.00 97.31 181 LEU A CA 1
ATOM 1380 C C . LEU A 1 181 ? -21.936 -3.741 17.648 1.00 97.31 181 LEU A C 1
ATOM 1382 O O . LEU A 1 181 ? -21.120 -3.637 16.747 1.00 97.31 181 LEU A O 1
ATOM 1386 N N . ALA A 1 182 ? -21.821 -4.645 18.624 1.00 96.25 182 ALA A N 1
ATOM 1387 C CA . ALA A 1 182 ? -20.783 -5.672 18.634 1.00 96.25 182 ALA A CA 1
ATOM 1388 C C . ALA A 1 182 ? -21.396 -7.029 18.275 1.00 96.25 182 ALA A C 1
ATOM 1390 O O . ALA A 1 182 ? -22.254 -7.519 19.010 1.00 96.25 182 ALA A O 1
ATOM 1391 N N . ASP A 1 183 ? -20.926 -7.644 17.189 1.00 95.69 183 ASP A N 1
ATOM 1392 C CA . ASP A 1 183 ? -21.399 -8.967 16.752 1.00 95.69 183 ASP A CA 1
ATOM 1393 C C . ASP A 1 183 ? -20.736 -10.098 17.546 1.00 95.69 183 ASP A C 1
ATOM 1395 O O . ASP A 1 183 ? -21.348 -11.133 17.820 1.00 95.69 183 ASP A O 1
ATOM 1399 N N . GLN A 1 184 ? -19.476 -9.897 17.945 1.00 93.06 184 GLN A N 1
ATOM 1400 C CA . GLN A 1 184 ? -18.739 -10.806 18.817 1.00 93.06 184 GLN A CA 1
ATOM 1401 C C . GLN A 1 184 ? -17.919 -10.079 19.877 1.00 93.06 184 GLN A C 1
ATOM 1403 O O . GLN A 1 184 ? -17.454 -8.953 19.694 1.00 93.06 184 GLN A O 1
ATOM 1408 N N . ILE A 1 185 ? -17.682 -10.793 20.979 1.00 91.19 185 ILE A N 1
ATOM 1409 C CA . ILE A 1 185 ? -16.727 -10.410 22.013 1.00 91.19 185 ILE A CA 1
ATOM 1410 C C . ILE A 1 185 ? -15.526 -11.353 21.949 1.00 91.19 185 ILE A C 1
ATOM 1412 O O . ILE A 1 185 ? -15.685 -12.571 22.023 1.00 91.19 185 ILE A O 1
ATOM 1416 N N . ALA A 1 186 ? -14.324 -10.786 21.855 1.00 88.56 186 ALA A N 1
ATOM 1417 C CA . ALA A 1 186 ? -13.070 -11.528 21.958 1.00 88.56 186 ALA A CA 1
ATOM 1418 C C . ALA A 1 186 ? -12.499 -11.450 23.381 1.00 88.56 186 ALA A C 1
ATOM 1420 O O . ALA A 1 186 ? -12.548 -10.399 24.030 1.00 88.56 186 ALA A O 1
ATOM 1421 N N . SER A 1 187 ? -11.938 -12.565 23.858 1.00 82.62 187 SER A N 1
ATOM 1422 C CA . SER A 1 187 ? -11.272 -12.653 25.163 1.00 82.62 187 SER A CA 1
ATOM 1423 C C . SER A 1 187 ? -9.789 -12.270 25.128 1.00 82.62 187 SER A C 1
ATOM 1425 O O . SER A 1 187 ? -9.263 -11.877 26.168 1.00 82.62 187 SER A O 1
ATOM 1427 N N . ASP A 1 188 ? -9.119 -12.394 23.974 1.00 72.00 188 ASP A N 1
ATOM 1428 C CA . ASP A 1 188 ? -7.697 -12.073 23.782 1.00 72.00 188 ASP A CA 1
ATOM 1429 C C . ASP A 1 188 ? -7.341 -11.677 22.330 1.00 72.00 188 ASP A C 1
ATOM 1431 O O . ASP A 1 188 ? -8.181 -11.726 21.432 1.00 72.00 188 ASP A O 1
ATOM 1435 N N . GLU A 1 189 ? -6.086 -11.261 22.118 1.00 67.06 189 GLU A N 1
ATOM 1436 C CA . GLU A 1 189 ? -5.513 -10.849 20.825 1.00 67.06 189 GLU A CA 1
ATOM 1437 C C . GLU A 1 189 ? -4.738 -11.994 20.128 1.00 67.06 189 GLU A C 1
ATOM 1439 O O . GLU A 1 189 ? -3.569 -11.845 19.756 1.00 67.06 189 GLU A O 1
ATOM 1444 N N . SER A 1 190 ? -5.324 -13.186 19.989 1.00 60.22 190 SER A N 1
ATOM 1445 C CA . SER A 1 190 ? -4.624 -14.308 19.342 1.00 60.22 190 SER A CA 1
ATOM 1446 C C . SER A 1 190 ? -4.438 -14.125 17.819 1.00 60.22 190 SER A C 1
ATOM 1448 O O . SER A 1 190 ? -5.250 -13.529 17.112 1.00 60.22 190 SER A O 1
ATOM 1450 N N . ARG A 1 191 ? -3.289 -14.597 17.306 1.00 48.81 191 ARG A N 1
ATOM 1451 C CA . ARG A 1 191 ? -2.769 -14.281 15.960 1.00 48.81 191 ARG A CA 1
ATOM 1452 C C . ARG A 1 191 ? -3.467 -15.068 14.846 1.00 48.81 191 ARG A C 1
ATOM 1454 O O . ARG A 1 191 ? -3.554 -16.290 14.910 1.00 48.81 191 ARG A O 1
ATOM 1461 N N . LEU A 1 192 ? -3.821 -14.370 13.765 1.00 47.06 192 LEU A N 1
ATOM 1462 C CA . LEU A 1 192 ? -4.202 -14.970 12.484 1.00 47.06 192 LEU A CA 1
ATOM 1463 C C . LEU A 1 192 ? -2.954 -15.511 11.758 1.00 47.06 192 LEU A C 1
ATOM 1465 O O . LEU A 1 192 ? -1.944 -14.808 11.661 1.00 47.06 192 LEU A O 1
ATOM 1469 N N . SER A 1 193 ? -3.017 -16.729 11.220 1.00 42.03 193 SER A N 1
ATOM 1470 C CA . SER A 1 193 ? -2.014 -17.262 10.290 1.00 42.03 193 SER A CA 1
ATOM 1471 C C . SER A 1 193 ? -2.489 -17.097 8.846 1.00 42.03 193 SER A C 1
ATOM 1473 O O . SER A 1 193 ? -3.664 -17.286 8.535 1.00 42.03 193 SER A O 1
ATOM 1475 N N . LEU A 1 194 ? -1.569 -16.721 7.957 1.00 45.81 194 LEU A N 1
ATOM 1476 C CA . LEU A 1 194 ? -1.833 -16.624 6.523 1.00 45.81 194 LEU A CA 1
ATOM 1477 C C . LEU A 1 194 ? -1.504 -17.959 5.837 1.00 45.81 194 LEU A C 1
ATOM 1479 O O . LEU A 1 194 ? -0.562 -18.634 6.259 1.00 45.81 194 LEU A O 1
ATOM 1483 N N . PRO A 1 195 ? -2.250 -18.346 4.790 1.00 38.41 195 PRO A N 1
ATOM 1484 C CA . PRO A 1 195 ? -1.947 -19.542 4.016 1.00 38.41 195 PRO A CA 1
ATOM 1485 C C . PRO A 1 195 ? -0.684 -19.349 3.163 1.00 38.41 195 PRO A C 1
ATOM 1487 O O . PRO A 1 195 ? -0.458 -18.280 2.595 1.00 38.41 195 PRO A O 1
ATOM 1490 N N . GLU A 1 196 ? 0.127 -20.401 3.047 1.00 48.34 196 GLU A N 1
ATOM 1491 C CA . GLU A 1 196 ? 1.265 -20.446 2.124 1.00 48.34 196 GLU A CA 1
ATOM 1492 C C . GLU A 1 196 ? 0.795 -20.689 0.680 1.00 48.34 196 GLU A C 1
ATOM 1494 O O . GLU A 1 196 ? -0.109 -21.488 0.428 1.00 48.34 196 GLU A O 1
ATOM 1499 N N . SER A 1 197 ? 1.433 -20.007 -0.275 1.00 55.62 197 SER A N 1
ATOM 1500 C CA . SER A 1 197 ? 1.182 -20.144 -1.714 1.00 55.62 197 SER A CA 1
ATOM 1501 C C . SER A 1 197 ? 2.344 -20.860 -2.406 1.00 55.62 197 SER A C 1
ATOM 1503 O O . SER A 1 197 ? 3.506 -20.702 -2.030 1.00 55.62 197 SER A O 1
ATOM 1505 N N . THR A 1 198 ? 2.041 -21.638 -3.443 1.00 60.94 198 THR A N 1
ATOM 1506 C CA . THR A 1 198 ? 3.038 -22.311 -4.284 1.00 60.94 198 THR A CA 1
ATOM 1507 C C . THR A 1 198 ? 3.767 -21.308 -5.177 1.00 60.94 198 THR A C 1
ATOM 1509 O O . THR A 1 198 ? 3.128 -20.601 -5.957 1.00 60.94 198 THR A O 1
ATOM 1512 N N . LEU A 1 199 ? 5.099 -21.273 -5.095 1.00 66.88 199 LEU A N 1
ATOM 1513 C CA . LEU A 1 199 ? 5.930 -20.327 -5.842 1.00 66.88 199 LEU A CA 1
ATOM 1514 C C . LEU A 1 199 ? 6.297 -20.858 -7.248 1.00 66.88 199 LEU A C 1
ATOM 1516 O O . LEU A 1 199 ? 6.656 -22.030 -7.385 1.00 66.88 199 LEU A O 1
ATOM 1520 N N . PRO A 1 200 ? 6.230 -20.016 -8.292 1.00 77.81 200 PRO A N 1
ATOM 1521 C CA . PRO A 1 200 ? 6.678 -20.336 -9.650 1.00 77.81 200 PRO A CA 1
ATOM 1522 C C . PRO A 1 200 ? 8.209 -20.272 -9.794 1.00 77.81 200 PRO A C 1
ATOM 1524 O O . PRO A 1 200 ? 8.932 -20.033 -8.827 1.00 77.81 200 PRO A O 1
ATOM 1527 N N . ALA A 1 201 ? 8.713 -20.516 -11.012 1.00 83.56 201 ALA A N 1
ATOM 1528 C CA . ALA A 1 201 ? 10.147 -20.526 -11.291 1.00 83.56 201 ALA A CA 1
ATOM 1529 C C . ALA A 1 201 ? 10.785 -19.140 -11.049 1.00 83.56 201 ALA A C 1
ATOM 1531 O O . ALA A 1 201 ? 10.318 -18.154 -11.625 1.00 83.56 201 ALA A O 1
ATOM 1532 N N . PRO A 1 202 ? 11.865 -19.049 -10.250 1.00 90.06 202 PRO A N 1
ATOM 1533 C CA . PRO A 1 202 ? 12.527 -17.779 -9.980 1.00 90.06 202 PRO A CA 1
ATOM 1534 C C . PRO A 1 202 ? 13.227 -17.223 -11.237 1.00 90.06 202 PRO A C 1
ATOM 1536 O O . PRO A 1 202 ? 13.523 -17.981 -12.168 1.00 90.06 202 PRO A O 1
ATOM 1539 N N . PRO A 1 203 ? 13.535 -15.914 -11.275 1.00 94.12 203 PRO A N 1
ATOM 1540 C CA . PRO A 1 203 ? 14.407 -15.335 -12.297 1.00 94.12 203 PRO A CA 1
ATOM 1541 C C . PRO A 1 203 ? 15.773 -16.044 -12.356 1.00 94.12 203 PRO A C 1
ATOM 1543 O O . PRO A 1 203 ? 16.280 -16.531 -11.345 1.00 94.12 203 PRO A O 1
ATOM 1546 N N . ARG A 1 204 ? 16.406 -16.085 -13.538 1.00 94.19 204 ARG A N 1
ATOM 1547 C CA . ARG A 1 204 ? 17.720 -16.737 -13.737 1.00 94.19 204 ARG A CA 1
ATOM 1548 C C . ARG A 1 204 ? 18.889 -15.942 -13.170 1.00 94.19 204 ARG A C 1
ATOM 1550 O O . ARG A 1 204 ? 19.968 -16.504 -12.990 1.00 94.19 204 ARG A O 1
ATOM 1557 N N . TYR A 1 205 ? 18.691 -14.649 -12.942 1.00 94.31 205 TYR A N 1
ATOM 1558 C CA . TYR A 1 205 ? 19.715 -13.730 -12.463 1.00 94.31 205 TYR A CA 1
ATOM 1559 C C . TYR A 1 205 ? 19.354 -13.230 -11.059 1.00 94.31 205 TYR A C 1
ATOM 1561 O O . TYR A 1 205 ? 18.180 -12.932 -10.828 1.00 94.31 205 TYR A O 1
ATOM 1569 N N . PRO A 1 206 ? 20.327 -13.119 -10.133 1.00 92.75 206 PRO A N 1
ATOM 1570 C CA . PRO A 1 206 ? 20.070 -12.682 -8.762 1.00 92.75 206 PRO A CA 1
ATOM 1571 C C . PRO A 1 206 ? 19.468 -11.272 -8.695 1.00 92.75 206 PRO A C 1
ATOM 1573 O O . PRO A 1 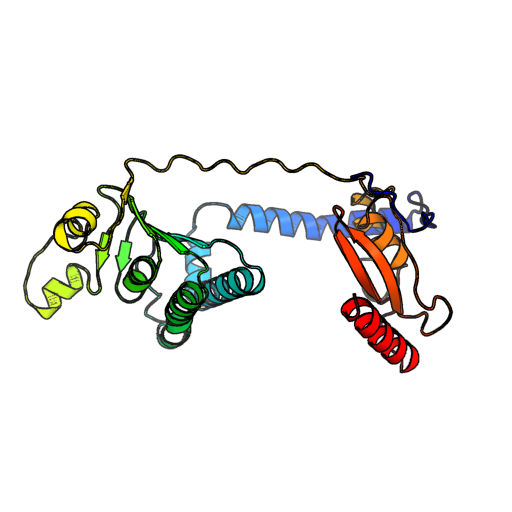206 ? 19.881 -10.374 -9.434 1.00 92.75 206 PRO A O 1
ATOM 1576 N N . ILE A 1 207 ? 18.519 -11.055 -7.782 1.00 91.81 207 ILE A N 1
ATOM 1577 C CA . ILE A 1 207 ? 17.877 -9.744 -7.579 1.00 91.81 207 ILE A CA 1
ATOM 1578 C C . ILE A 1 207 ? 18.867 -8.714 -7.009 1.00 91.81 207 ILE A C 1
ATOM 1580 O O . ILE A 1 207 ? 18.755 -7.514 -7.256 1.00 91.81 207 ILE A O 1
ATOM 1584 N N . GLU A 1 208 ? 19.888 -9.181 -6.293 1.00 88.56 208 GLU A N 1
ATOM 1585 C CA . GLU A 1 208 ? 20.921 -8.371 -5.645 1.00 88.56 208 GLU A CA 1
ATOM 1586 C C . GLU A 1 208 ? 21.791 -7.610 -6.655 1.00 88.56 208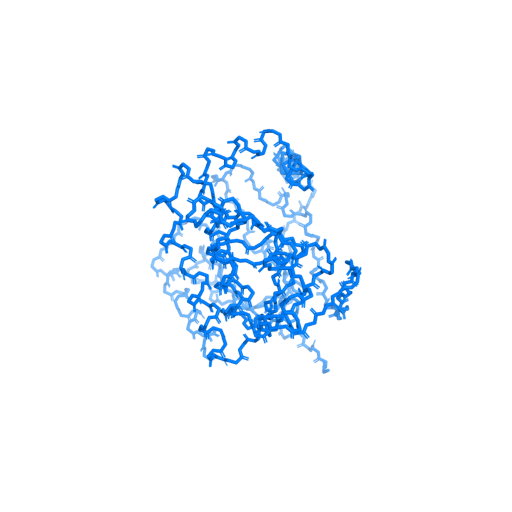 GLU A C 1
ATOM 1588 O O . GLU A 1 208 ? 22.347 -6.556 -6.334 1.00 88.56 208 GLU A O 1
ATOM 1593 N N . ASP A 1 209 ? 21.870 -8.103 -7.893 1.00 90.94 209 ASP A N 1
ATOM 1594 C CA . ASP A 1 209 ? 22.566 -7.445 -8.996 1.00 90.94 209 ASP A CA 1
ATOM 1595 C C . ASP A 1 209 ? 21.939 -6.088 -9.369 1.00 90.94 209 ASP A C 1
ATOM 1597 O O . ASP A 1 209 ? 22.618 -5.254 -9.971 1.00 90.94 209 ASP A O 1
ATOM 1601 N N . LEU A 1 210 ? 20.669 -5.829 -9.017 1.00 91.69 210 LEU A N 1
ATOM 1602 C CA . LEU A 1 210 ? 19.995 -4.555 -9.312 1.00 91.69 210 LEU A CA 1
ATOM 1603 C C . LEU A 1 210 ? 20.746 -3.350 -8.730 1.00 91.69 210 LEU A C 1
ATOM 1605 O O . LEU A 1 210 ? 20.837 -2.305 -9.375 1.00 91.69 210 LEU A O 1
ATOM 1609 N N . LEU A 1 211 ? 21.342 -3.508 -7.545 1.00 89.56 211 LEU A N 1
ATOM 1610 C CA . LEU A 1 211 ? 22.149 -2.461 -6.907 1.00 89.56 211 LEU A CA 1
ATOM 1611 C C . LEU A 1 211 ? 23.463 -2.199 -7.650 1.00 89.56 211 LEU A C 1
ATOM 1613 O O . LEU A 1 211 ? 24.027 -1.112 -7.560 1.00 89.56 211 LEU A O 1
ATOM 1617 N N . SER A 1 212 ? 23.949 -3.192 -8.387 1.00 89.94 212 SER A N 1
ATOM 1618 C CA . SER A 1 212 ? 25.141 -3.069 -9.221 1.00 89.94 212 SER A CA 1
ATOM 1619 C C . SER A 1 212 ? 24.803 -2.430 -10.577 1.00 89.94 212 SER A C 1
ATOM 1621 O O . SER A 1 212 ? 25.602 -1.667 -11.120 1.00 89.94 212 SER A O 1
ATOM 1623 N N . LEU A 1 213 ? 23.601 -2.700 -11.103 1.00 89.94 213 LEU A N 1
ATOM 1624 C CA . LEU A 1 213 ? 23.091 -2.183 -12.379 1.00 89.94 213 LEU A CA 1
ATOM 1625 C C . LEU A 1 213 ? 22.766 -0.689 -12.347 1.00 89.94 213 LEU A C 1
ATOM 1627 O O . LEU A 1 213 ? 23.148 0.051 -13.256 1.00 89.94 213 LEU A O 1
ATOM 1631 N N . VAL A 1 214 ? 22.039 -0.242 -11.322 1.00 87.88 214 VAL A N 1
ATOM 1632 C CA . VAL A 1 214 ? 21.560 1.141 -11.259 1.00 87.88 214 VAL A CA 1
ATOM 1633 C C . VAL A 1 214 ? 22.695 2.043 -10.793 1.00 87.88 214 VAL A C 1
ATOM 1635 O O . VAL A 1 214 ? 23.139 1.966 -9.648 1.00 87.88 214 VAL A O 1
ATOM 1638 N N . ASN A 1 215 ? 23.153 2.939 -11.667 1.00 86.31 215 ASN A N 1
ATOM 1639 C CA . ASN A 1 215 ? 24.143 3.930 -11.272 1.00 86.31 215 ASN A CA 1
ATOM 1640 C C . ASN A 1 215 ? 23.511 4.961 -10.313 1.00 86.31 215 ASN A C 1
ATOM 1642 O O . ASN A 1 215 ? 22.467 5.525 -10.643 1.00 86.31 215 ASN A O 1
ATOM 1646 N N . PRO A 1 216 ? 24.139 5.274 -9.166 1.00 84.12 216 PRO A N 1
ATOM 1647 C CA . PRO A 1 216 ? 23.685 6.365 -8.300 1.00 84.12 216 PRO A CA 1
ATOM 1648 C C . PRO A 1 216 ? 23.702 7.743 -8.985 1.00 84.12 216 PRO A C 1
ATOM 1650 O O . PRO A 1 216 ? 22.952 8.638 -8.595 1.00 84.12 216 PRO A O 1
ATOM 1653 N N . ASP A 1 217 ? 24.555 7.936 -10.000 1.00 86.88 217 ASP A N 1
ATOM 1654 C CA . ASP A 1 217 ? 24.473 9.097 -10.886 1.00 86.88 217 ASP A CA 1
ATOM 1655 C C . ASP A 1 217 ? 23.344 8.892 -11.903 1.00 86.88 217 ASP A C 1
ATOM 1657 O O . ASP A 1 217 ? 23.519 8.239 -12.932 1.00 86.88 217 ASP A O 1
ATOM 1661 N N . ILE A 1 218 ? 22.195 9.513 -11.626 1.00 85.38 218 ILE A N 1
ATOM 1662 C CA . ILE A 1 218 ? 20.967 9.442 -12.437 1.00 85.38 218 ILE A CA 1
ATOM 1663 C C . ILE A 1 218 ? 21.135 9.898 -13.897 1.00 85.38 218 ILE A C 1
ATOM 1665 O O . ILE A 1 218 ? 20.222 9.728 -14.704 1.00 85.38 218 ILE A O 1
ATOM 1669 N N . ARG A 1 219 ? 22.264 10.528 -14.247 1.00 85.12 219 ARG A N 1
ATOM 1670 C CA . ARG A 1 219 ? 22.569 10.961 -15.620 1.00 85.12 219 ARG A CA 1
ATOM 1671 C C . ARG A 1 219 ? 23.155 9.836 -16.467 1.00 85.12 219 ARG A C 1
ATOM 1673 O O . ARG A 1 219 ? 23.166 9.948 -17.692 1.00 85.12 219 ARG A O 1
ATOM 1680 N N . LYS A 1 220 ? 23.671 8.780 -15.835 1.00 86.31 220 LYS A N 1
ATOM 1681 C CA . LYS A 1 220 ? 24.248 7.629 -16.525 1.00 86.31 220 LYS A CA 1
ATOM 1682 C C . LYS A 1 220 ? 23.145 6.633 -16.861 1.00 86.31 220 LYS A C 1
ATOM 1684 O O . LYS A 1 220 ? 22.470 6.118 -15.975 1.00 86.31 220 LYS A O 1
ATOM 1689 N N . ALA A 1 221 ? 22.977 6.370 -18.152 1.00 85.44 221 ALA A N 1
ATOM 1690 C CA . ALA A 1 221 ? 22.051 5.354 -18.628 1.00 85.44 221 ALA A CA 1
ATOM 1691 C C . ALA A 1 221 ? 22.537 3.946 -18.252 1.00 85.44 221 ALA A C 1
ATOM 1693 O O . ALA A 1 221 ? 23.738 3.703 -18.124 1.00 85.44 221 ALA A O 1
ATOM 1694 N N . PHE A 1 222 ? 21.593 3.021 -18.122 1.00 88.81 222 PHE A N 1
ATOM 1695 C CA . PHE A 1 222 ? 21.837 1.594 -17.944 1.00 88.81 222 PHE A CA 1
ATOM 1696 C C . PHE A 1 222 ? 20.849 0.805 -18.807 1.00 88.81 222 PHE A C 1
ATOM 1698 O O . PHE A 1 222 ? 19.874 1.366 -19.311 1.00 88.81 222 PHE A O 1
ATOM 1705 N N . ASP A 1 223 ? 21.112 -0.486 -19.005 1.00 91.75 223 ASP A N 1
ATOM 1706 C CA . ASP A 1 223 ? 20.226 -1.336 -19.793 1.00 91.75 223 ASP A CA 1
ATOM 1707 C C . ASP A 1 223 ? 19.009 -1.761 -18.956 1.00 91.75 223 ASP A C 1
ATOM 1709 O O . ASP A 1 223 ? 19.144 -2.521 -17.998 1.00 91.75 223 ASP A O 1
ATOM 1713 N N . MET A 1 224 ? 17.814 -1.262 -19.288 1.00 94.06 224 MET A N 1
ATOM 1714 C CA . MET A 1 224 ? 16.591 -1.598 -18.551 1.00 94.06 224 MET A CA 1
ATOM 1715 C C . MET A 1 224 ? 16.159 -3.052 -18.789 1.00 94.06 224 MET A C 1
ATOM 1717 O O . MET A 1 224 ? 15.491 -3.635 -17.934 1.00 94.06 224 MET A O 1
ATOM 1721 N N . GLU A 1 225 ? 16.583 -3.671 -19.898 1.00 95.12 225 GLU A N 1
ATOM 1722 C CA . GLU A 1 225 ? 16.398 -5.108 -20.129 1.00 95.12 225 GLU A CA 1
ATOM 1723 C C . GLU A 1 225 ? 17.034 -5.909 -18.985 1.00 95.12 225 GLU A C 1
ATOM 1725 O O . GLU A 1 225 ? 16.378 -6.777 -18.420 1.00 95.12 225 GLU A O 1
ATOM 1730 N N . GLU A 1 226 ? 18.241 -5.541 -18.538 1.00 95.06 226 GLU A N 1
ATOM 1731 C CA . GLU A 1 226 ? 18.936 -6.217 -17.433 1.00 95.06 226 GLU A CA 1
ATOM 1732 C C . GLU A 1 226 ? 18.180 -6.151 -16.103 1.00 95.06 226 GLU A C 1
ATOM 1734 O O . GLU A 1 226 ? 18.217 -7.108 -15.325 1.00 95.06 226 GLU A O 1
ATOM 1739 N N . VAL A 1 227 ? 17.474 -5.048 -15.841 1.00 95.31 227 VAL A N 1
ATOM 1740 C CA . VAL A 1 227 ? 16.600 -4.939 -14.666 1.00 95.31 227 VAL A CA 1
ATOM 1741 C C . VAL A 1 227 ? 15.427 -5.898 -14.803 1.00 95.31 227 VAL A C 1
ATOM 1743 O O . VAL A 1 227 ? 15.164 -6.681 -13.894 1.00 95.31 227 VAL A O 1
ATOM 1746 N N . VAL A 1 228 ? 14.758 -5.891 -15.955 1.00 96.06 228 VAL A N 1
ATOM 1747 C CA . VAL A 1 228 ? 13.592 -6.746 -16.203 1.00 96.06 228 VAL A CA 1
ATOM 1748 C C . VAL A 1 228 ? 13.947 -8.235 -16.095 1.00 96.06 228 VAL A C 1
ATOM 1750 O O . VAL A 1 228 ? 13.178 -8.996 -15.507 1.00 96.06 228 VAL A O 1
ATOM 1753 N N . LEU A 1 229 ? 15.126 -8.662 -16.566 1.00 96.25 229 LEU A N 1
ATOM 1754 C CA . LEU A 1 229 ? 15.570 -10.061 -16.467 1.00 96.25 229 LEU A CA 1
ATOM 1755 C C . LEU A 1 229 ? 15.671 -10.584 -15.027 1.00 96.25 229 LEU A C 1
ATOM 1757 O O . LEU A 1 229 ? 15.611 -11.797 -14.831 1.00 96.25 229 LEU A O 1
ATOM 1761 N N . ARG A 1 230 ? 15.808 -9.698 -14.035 1.00 95.69 230 ARG A N 1
ATOM 1762 C CA . ARG A 1 230 ? 15.883 -10.033 -12.600 1.00 95.69 230 ARG A CA 1
ATOM 1763 C C . ARG A 1 230 ? 14.527 -9.994 -11.899 1.00 95.69 230 ARG A C 1
ATOM 1765 O O . ARG A 1 230 ? 14.446 -10.331 -10.725 1.00 95.69 230 ARG A O 1
ATOM 1772 N N . LEU A 1 231 ? 13.476 -9.586 -12.611 1.00 95.06 231 LEU A N 1
ATOM 1773 C CA . LEU A 1 231 ? 12.117 -9.462 -12.083 1.00 95.06 231 LEU A CA 1
ATOM 1774 C C . LEU A 1 231 ? 11.174 -10.541 -12.619 1.00 95.06 231 LEU A C 1
ATOM 1776 O O . LEU A 1 231 ? 10.263 -10.951 -11.909 1.00 95.06 231 LEU A O 1
ATOM 1780 N N . VAL A 1 232 ? 11.370 -10.981 -13.864 1.00 94.88 232 VAL A N 1
ATOM 1781 C CA . VAL A 1 232 ? 10.438 -11.890 -14.549 1.00 94.88 232 VAL A CA 1
ATOM 1782 C C . VAL A 1 232 ? 10.810 -13.361 -14.373 1.00 94.88 232 VAL A C 1
ATOM 1784 O O . VAL A 1 232 ? 11.991 -13.722 -14.342 1.00 94.88 232 VAL A O 1
ATOM 1787 N N . ASP A 1 233 ? 9.791 -14.214 -14.323 1.00 92.94 233 ASP A N 1
ATOM 1788 C CA . ASP A 1 233 ? 9.919 -15.659 -14.144 1.00 92.94 233 ASP A CA 1
ATOM 1789 C C . ASP A 1 233 ? 10.843 -16.268 -15.212 1.00 92.94 233 ASP A C 1
ATOM 1791 O O . ASP A 1 233 ? 10.681 -16.041 -16.419 1.00 92.94 233 ASP A O 1
ATOM 1795 N N . ASP A 1 234 ? 11.829 -17.049 -14.762 1.00 93.50 234 ASP A N 1
ATOM 1796 C CA . ASP A 1 234 ? 12.834 -17.715 -15.602 1.00 93.50 234 ASP A CA 1
ATOM 1797 C C . ASP A 1 234 ? 13.572 -16.777 -16.593 1.00 93.50 234 ASP A C 1
ATOM 1799 O O . ASP A 1 234 ? 14.148 -17.239 -17.585 1.00 93.50 234 ASP A O 1
ATOM 1803 N N . SER A 1 235 ? 13.560 -15.458 -16.339 1.00 95.50 235 SER A N 1
ATOM 1804 C CA . SER A 1 235 ? 14.128 -14.408 -17.205 1.00 95.50 235 SER A CA 1
ATOM 1805 C C . SER A 1 235 ? 13.636 -14.483 -18.662 1.00 95.50 235 SER A C 1
ATOM 1807 O O . SER A 1 235 ? 14.408 -14.319 -19.615 1.00 95.50 235 SER A O 1
ATOM 1809 N N . ARG A 1 236 ? 12.340 -14.773 -18.846 1.00 93.56 236 ARG A N 1
ATOM 1810 C CA . ARG A 1 236 ? 11.705 -14.926 -20.163 1.00 93.56 236 ARG A CA 1
ATOM 1811 C C . ARG A 1 236 ? 10.921 -13.693 -20.586 1.00 93.56 236 ARG A C 1
ATOM 1813 O O . ARG A 1 236 ? 10.065 -13.216 -19.846 1.00 93.56 236 ARG A O 1
ATOM 1820 N N . LEU A 1 237 ? 11.165 -13.231 -21.812 1.00 93.88 237 LEU A N 1
ATOM 1821 C CA . LEU A 1 237 ? 10.555 -12.020 -22.364 1.00 93.88 237 LEU A CA 1
ATOM 1822 C C . LEU A 1 237 ? 10.206 -12.188 -23.840 1.00 93.88 237 LEU A C 1
ATOM 1824 O O . LEU A 1 237 ? 10.997 -12.712 -24.620 1.00 93.88 237 LEU A O 1
ATOM 1828 N N . SER A 1 238 ? 9.061 -11.651 -24.251 1.00 95.62 238 SER A N 1
ATOM 1829 C CA . SER A 1 238 ? 8.733 -11.437 -25.663 1.00 95.62 238 SER A CA 1
ATOM 1830 C C . SER A 1 238 ? 8.734 -9.945 -25.967 1.00 95.62 238 SER A C 1
ATOM 1832 O O . SER A 1 238 ? 7.815 -9.224 -25.582 1.00 95.62 238 SER A O 1
ATOM 1834 N N . ILE A 1 239 ? 9.790 -9.463 -26.627 1.00 95.69 239 ILE A N 1
ATOM 1835 C CA . ILE A 1 239 ? 9.976 -8.033 -26.896 1.00 95.69 239 ILE A CA 1
ATOM 1836 C C . ILE A 1 239 ? 9.110 -7.597 -28.082 1.00 95.69 239 ILE A C 1
ATOM 1838 O O . ILE A 1 239 ? 9.261 -8.074 -29.209 1.00 95.69 239 ILE A O 1
ATOM 1842 N N . PHE A 1 240 ? 8.249 -6.611 -27.848 1.00 96.50 240 PHE A N 1
ATOM 1843 C CA . PHE A 1 240 ? 7.438 -5.975 -28.876 1.00 96.50 240 PHE A CA 1
ATOM 1844 C C . PHE A 1 240 ? 8.218 -4.855 -29.576 1.00 96.50 240 PHE A C 1
ATOM 1846 O O . PHE A 1 240 ? 8.801 -3.979 -28.934 1.00 96.50 240 PHE A O 1
ATOM 1853 N N . LYS A 1 241 ? 8.208 -4.859 -30.917 1.00 96.62 241 LYS A N 1
ATOM 1854 C CA . LYS A 1 241 ? 8.848 -3.833 -31.765 1.00 96.62 241 LYS A CA 1
ATOM 1855 C C . LYS A 1 241 ? 10.291 -3.479 -31.325 1.00 96.62 241 LYS A C 1
ATOM 1857 O O . LYS A 1 241 ? 10.578 -2.307 -31.076 1.00 96.62 241 LYS A O 1
ATOM 1862 N N . PRO A 1 242 ? 11.237 -4.438 -31.278 1.00 94.25 242 PRO A N 1
ATOM 1863 C CA . PRO A 1 242 ? 12.602 -4.182 -30.793 1.00 94.25 242 PRO A CA 1
ATOM 1864 C C . PRO A 1 242 ? 13.368 -3.124 -31.610 1.00 94.25 242 PRO A C 1
ATOM 1866 O O . PRO A 1 242 ? 14.268 -2.478 -31.091 1.00 94.25 242 PRO A O 1
ATOM 1869 N N . LYS A 1 243 ? 13.004 -2.916 -32.885 1.00 94.94 243 LYS A N 1
ATOM 1870 C CA . LYS A 1 243 ? 13.676 -1.976 -33.805 1.00 94.94 243 LYS A CA 1
ATOM 1871 C C . LYS A 1 243 ? 12.928 -0.654 -34.037 1.00 94.94 243 LYS A C 1
ATOM 1873 O O . LYS A 1 243 ? 13.389 0.168 -34.820 1.00 94.94 243 LYS A O 1
ATOM 1878 N N . TYR A 1 244 ? 11.768 -0.451 -33.412 1.00 95.56 244 TYR A N 1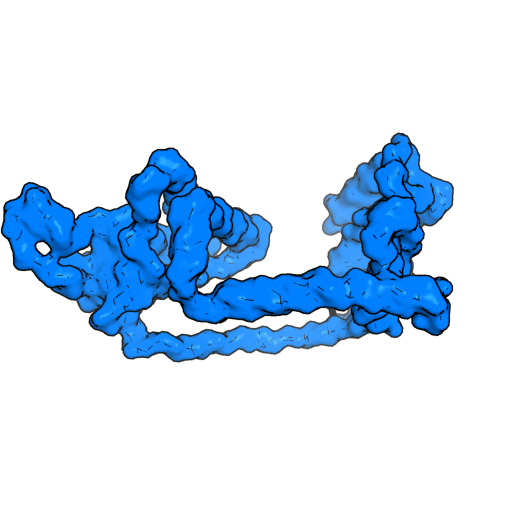
ATOM 1879 C CA . TYR A 1 244 ? 10.967 0.770 -33.553 1.00 95.56 244 TYR A CA 1
ATOM 1880 C C . TYR A 1 244 ? 10.771 1.387 -32.173 1.00 95.56 244 TYR A C 1
ATOM 1882 O O . TYR A 1 244 ? 10.438 0.666 -31.239 1.00 95.56 244 TYR A O 1
ATOM 1890 N N . GLY A 1 245 ? 11.005 2.691 -32.035 1.00 94.56 245 GLY A N 1
ATOM 1891 C CA . GLY A 1 245 ? 11.036 3.355 -30.730 1.00 94.56 245 GLY A CA 1
ATOM 1892 C C . GLY A 1 245 ? 11.949 2.642 -29.711 1.00 94.56 245 GLY A C 1
ATOM 1893 O O . GLY A 1 245 ? 11.443 2.171 -28.690 1.00 94.56 245 GLY A O 1
ATOM 1894 N N . PRO A 1 246 ? 13.251 2.438 -30.009 1.00 93.88 246 PRO A N 1
ATOM 1895 C CA . PRO A 1 246 ? 14.142 1.611 -29.190 1.00 93.88 246 PRO 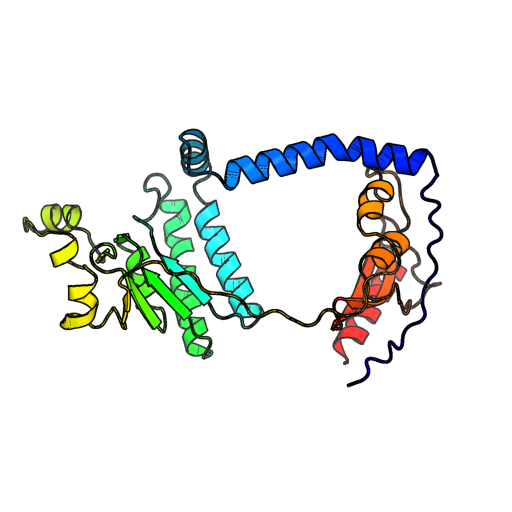A CA 1
ATOM 1896 C C . PRO A 1 246 ? 14.478 2.232 -27.827 1.00 93.88 246 PRO A C 1
ATOM 1898 O O . PRO A 1 246 ? 14.951 1.520 -26.947 1.00 93.88 246 PRO A O 1
ATOM 1901 N N . ASN A 1 247 ? 14.190 3.522 -27.610 1.00 94.56 247 ASN A N 1
ATOM 1902 C CA . ASN A 1 247 ? 14.393 4.166 -26.306 1.00 94.56 247 ASN A CA 1
ATOM 1903 C C . ASN A 1 247 ? 13.365 3.709 -25.254 1.00 94.56 247 ASN A C 1
ATOM 1905 O O . ASN A 1 247 ? 13.465 4.085 -24.084 1.00 94.56 247 ASN A O 1
ATOM 1909 N N . MET A 1 248 ? 12.380 2.904 -25.659 1.00 95.81 248 MET A N 1
ATOM 1910 C CA . MET A 1 248 ? 11.366 2.325 -24.793 1.00 95.81 248 MET A CA 1
ATOM 1911 C C . MET A 1 248 ? 11.264 0.817 -25.027 1.00 95.81 248 MET A C 1
ATOM 1913 O O . MET A 1 248 ? 10.906 0.352 -26.117 1.00 95.81 248 MET A O 1
ATOM 1917 N N . LEU A 1 249 ? 11.568 0.056 -23.982 1.00 96.81 249 LEU A N 1
ATOM 1918 C CA . LEU A 1 249 ? 11.352 -1.377 -23.913 1.00 96.81 249 LEU A CA 1
ATOM 1919 C C . LEU A 1 249 ? 9.859 -1.642 -23.704 1.00 96.81 249 LEU A C 1
ATOM 1921 O O . LEU A 1 249 ? 9.233 -1.085 -22.805 1.00 96.81 249 LEU A O 1
ATOM 1925 N N . THR A 1 250 ? 9.292 -2.505 -24.538 1.00 97.88 250 THR A N 1
ATOM 1926 C CA . THR A 1 250 ? 7.942 -3.043 -24.354 1.00 97.88 250 THR A CA 1
ATOM 1927 C C . THR A 1 250 ? 8.012 -4.547 -24.514 1.00 97.88 250 THR A C 1
ATOM 1929 O O . THR A 1 250 ? 8.512 -5.006 -25.546 1.00 97.88 250 THR A O 1
ATOM 1932 N N . ALA A 1 251 ? 7.552 -5.311 -23.530 1.00 97.25 251 ALA A N 1
ATOM 1933 C CA . ALA A 1 251 ? 7.667 -6.764 -23.556 1.00 97.25 251 ALA A CA 1
ATOM 1934 C C . ALA A 1 251 ? 6.539 -7.450 -22.786 1.00 97.25 251 ALA A C 1
ATOM 1936 O O . ALA A 1 251 ? 6.061 -6.920 -21.788 1.00 97.25 251 ALA A O 1
ATOM 1937 N N . TRP A 1 252 ? 6.154 -8.644 -23.229 1.00 96.81 252 TRP A N 1
ATOM 1938 C CA . TRP A 1 252 ? 5.333 -9.556 -22.432 1.00 96.81 252 TRP A CA 1
ATOM 1939 C C . TRP A 1 252 ? 6.218 -10.488 -21.611 1.00 96.81 252 TRP A C 1
ATOM 1941 O O . TRP A 1 252 ? 7.270 -10.927 -22.089 1.00 96.81 252 TRP A O 1
ATOM 1951 N N . ALA A 1 253 ? 5.783 -10.791 -20.391 1.00 95.19 253 ALA A N 1
ATOM 1952 C CA . ALA A 1 253 ? 6.489 -11.658 -19.457 1.00 95.19 253 ALA A CA 1
ATOM 1953 C C . ALA A 1 253 ? 5.513 -12.353 -18.498 1.00 95.19 253 ALA A C 1
ATOM 1955 O O . ALA A 1 253 ? 4.304 -12.148 -18.583 1.00 95.19 253 ALA A O 1
ATOM 1956 N N . HIS A 1 254 ? 6.052 -13.142 -17.568 1.00 92.38 254 HIS A N 1
ATOM 1957 C CA . HIS A 1 254 ? 5.325 -13.578 -16.377 1.00 92.38 254 HIS A CA 1
ATOM 1958 C C . HIS A 1 254 ? 6.057 -13.087 -15.124 1.00 92.38 254 HIS A C 1
ATOM 1960 O O . HIS A 1 254 ? 7.288 -13.089 -15.104 1.00 92.38 254 HIS A O 1
ATOM 1966 N N . ILE A 1 255 ? 5.316 -12.659 -14.101 1.00 92.19 255 ILE A N 1
ATOM 1967 C CA . ILE A 1 255 ? 5.846 -12.364 -12.762 1.00 92.19 255 ILE A CA 1
ATOM 1968 C C . ILE A 1 255 ? 4.986 -13.118 -11.763 1.00 92.19 255 ILE A C 1
ATOM 1970 O O . ILE A 1 255 ? 3.774 -12.913 -11.706 1.00 92.19 255 ILE A O 1
ATOM 1974 N N . MET A 1 256 ? 5.607 -13.993 -10.981 1.00 89.19 256 MET A N 1
ATOM 1975 C CA . MET A 1 256 ? 4.901 -14.869 -10.051 1.00 89.19 256 MET A CA 1
ATOM 1976 C C . MET A 1 256 ? 3.759 -15.653 -10.731 1.00 89.19 256 MET A C 1
ATOM 1978 O O . MET A 1 256 ? 2.701 -15.869 -10.147 1.00 89.19 256 MET A O 1
ATOM 1982 N N . GLY A 1 257 ? 3.982 -16.104 -11.970 1.00 87.88 257 GLY A N 1
ATOM 1983 C CA . GLY A 1 257 ? 3.016 -16.853 -12.773 1.00 87.88 257 GLY A CA 1
ATOM 1984 C C . GLY A 1 257 ? 1.929 -16.002 -13.435 1.00 87.88 257 GLY A C 1
ATOM 1985 O O . GLY A 1 257 ? 1.211 -16.517 -14.291 1.00 87.88 257 GLY A O 1
ATOM 1986 N N . PHE A 1 258 ? 1.819 -14.714 -13.105 1.00 88.50 258 PHE A N 1
ATOM 1987 C CA . PHE A 1 258 ? 0.850 -13.809 -13.719 1.00 88.50 258 PHE A CA 1
ATOM 1988 C C . PHE A 1 258 ? 1.397 -13.252 -15.039 1.00 88.50 258 PHE A C 1
ATOM 1990 O O . PHE A 1 258 ? 2.527 -12.753 -15.045 1.00 88.50 258 PHE A O 1
ATOM 1997 N N . PRO A 1 259 ? 0.641 -13.308 -16.153 1.00 91.50 259 PRO A N 1
ATOM 1998 C CA . PRO A 1 259 ? 1.044 -12.661 -17.395 1.00 91.50 259 PRO A CA 1
ATOM 1999 C C . PRO A 1 259 ? 1.051 -11.141 -17.206 1.00 91.50 259 PRO A C 1
ATOM 2001 O O . PRO A 1 259 ? 0.111 -10.564 -16.661 1.00 91.50 259 PRO A O 1
ATOM 2004 N N . VAL A 1 260 ? 2.117 -10.483 -17.657 1.00 94.81 260 VAL A N 1
ATOM 2005 C CA . VAL A 1 260 ? 2.284 -9.031 -17.524 1.00 94.81 260 VAL A CA 1
ATOM 2006 C C . VAL A 1 260 ? 2.761 -8.400 -18.828 1.00 94.81 260 VAL A C 1
ATOM 2008 O O . VAL A 1 260 ? 3.574 -8.969 -19.561 1.00 94.81 260 VAL A O 1
ATOM 2011 N N . GLY A 1 261 ? 2.281 -7.185 -19.094 1.00 96.44 261 GLY A N 1
ATOM 2012 C CA . GLY A 1 261 ? 2.840 -6.285 -20.098 1.00 96.44 261 GLY A CA 1
ATOM 2013 C C . GLY A 1 261 ? 3.758 -5.261 -19.435 1.00 96.44 261 GLY A C 1
ATOM 2014 O O . GLY A 1 261 ? 3.338 -4.526 -18.547 1.00 96.44 261 GLY A O 1
ATOM 2015 N N . ILE A 1 262 ? 5.009 -5.192 -19.875 1.00 97.75 262 ILE A N 1
ATOM 2016 C CA . ILE A 1 262 ? 6.039 -4.310 -19.321 1.00 97.75 262 ILE A CA 1
ATOM 2017 C C . ILE A 1 262 ? 6.271 -3.154 -20.289 1.00 97.75 262 ILE A C 1
ATOM 2019 O O . ILE A 1 262 ? 6.505 -3.380 -21.476 1.00 97.75 262 ILE A O 1
ATOM 2023 N N . VAL A 1 263 ? 6.250 -1.923 -19.776 1.00 97.38 263 VAL A N 1
ATOM 2024 C CA . VAL A 1 263 ? 6.687 -0.709 -20.479 1.00 97.38 263 VAL A CA 1
ATOM 2025 C C . VAL A 1 263 ? 7.785 -0.064 -19.643 1.00 97.38 263 VAL A C 1
ATOM 2027 O O . VAL A 1 263 ? 7.560 0.284 -18.487 1.00 97.38 263 VAL A O 1
ATOM 2030 N N . ALA A 1 264 ? 8.975 0.072 -20.217 1.00 96.06 264 ALA A N 1
ATOM 2031 C CA . ALA A 1 264 ? 10.178 0.471 -19.500 1.00 96.06 264 ALA A CA 1
ATOM 2032 C C . ALA A 1 264 ? 10.996 1.475 -20.324 1.00 96.06 264 ALA A C 1
ATOM 2034 O O . ALA A 1 264 ? 11.220 1.290 -21.520 1.00 96.06 264 ALA A O 1
ATOM 2035 N N . ASN A 1 265 ? 11.470 2.546 -19.691 1.00 94.44 265 ASN A N 1
ATOM 2036 C CA . ASN A 1 265 ? 12.359 3.508 -20.336 1.00 94.44 265 ASN A CA 1
ATOM 2037 C C . ASN A 1 265 ? 13.777 2.933 -20.428 1.00 94.44 265 ASN A C 1
ATOM 2039 O O . ASN A 1 265 ? 14.409 2.693 -19.405 1.00 94.44 265 ASN A O 1
ATOM 2043 N N . GLN A 1 266 ? 14.286 2.767 -21.650 1.00 90.44 266 GLN A N 1
ATOM 2044 C CA . GLN A 1 266 ? 15.694 2.440 -21.892 1.00 90.44 266 GLN A CA 1
ATOM 2045 C C . GLN A 1 266 ? 16.570 3.697 -21.794 1.00 90.44 266 GLN A C 1
ATOM 2047 O O . GLN A 1 266 ? 17.712 3.654 -21.349 1.00 90.44 266 GLN A O 1
ATOM 2052 N N . ILE A 1 267 ? 16.017 4.835 -22.225 1.00 86.88 267 ILE A N 1
ATOM 2053 C CA . ILE A 1 267 ? 16.618 6.166 -22.128 1.00 86.88 267 ILE A CA 1
ATOM 2054 C C . ILE A 1 267 ? 15.539 7.130 -21.617 1.00 86.88 267 ILE A C 1
ATOM 2056 O O . ILE A 1 267 ? 14.346 6.940 -21.861 1.00 86.88 267 ILE A O 1
ATOM 2060 N N . SER A 1 268 ? 15.948 8.194 -20.927 1.00 82.00 268 SER A N 1
ATOM 2061 C CA . SER A 1 268 ? 15.044 9.172 -20.304 1.00 82.00 268 SER A CA 1
ATOM 2062 C C . SER A 1 268 ? 14.196 10.002 -21.285 1.00 82.00 268 SER A C 1
ATOM 2064 O O . SER A 1 268 ? 13.311 10.729 -20.843 1.00 82.00 268 SER A O 1
ATOM 2066 N N . VAL A 1 269 ? 14.446 9.932 -22.599 1.00 89.25 269 VAL A N 1
ATOM 2067 C CA . VAL A 1 269 ? 13.748 10.736 -23.620 1.00 89.25 269 VAL A CA 1
ATOM 2068 C C . VAL A 1 269 ? 12.746 9.880 -24.397 1.00 89.25 269 VAL A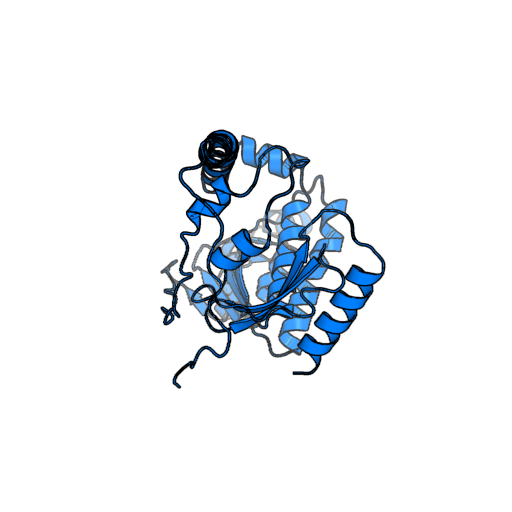 C 1
ATOM 2070 O O . VAL A 1 269 ? 13.119 8.877 -25.006 1.00 89.25 269 VAL A O 1
ATOM 2073 N N . ILE A 1 270 ? 11.483 10.317 -24.423 1.00 94.25 270 ILE A N 1
ATOM 2074 C CA . ILE A 1 270 ? 10.382 9.681 -25.162 1.00 94.25 270 ILE A CA 1
ATOM 2075 C C . ILE A 1 270 ? 10.111 10.495 -26.434 1.00 94.25 270 ILE A C 1
ATOM 2077 O O . ILE A 1 270 ? 9.667 11.639 -26.339 1.00 94.25 270 ILE A O 1
ATOM 2081 N N . ASN A 1 271 ? 10.345 9.921 -27.619 1.00 95.62 271 ASN A N 1
ATOM 2082 C CA . ASN A 1 271 ? 9.994 10.560 -28.892 1.00 95.62 271 ASN A CA 1
ATOM 2083 C C . ASN A 1 271 ? 8.631 10.042 -29.404 1.00 95.62 271 ASN A C 1
ATOM 2085 O O . ASN A 1 271 ? 8.077 9.083 -28.853 1.00 95.62 271 ASN A O 1
ATOM 2089 N N . PRO A 1 272 ? 8.067 10.628 -30.482 1.00 97.75 272 PRO A N 1
ATOM 2090 C CA . PRO A 1 272 ? 6.773 10.203 -31.022 1.00 97.75 272 PRO A CA 1
ATOM 2091 C C . PRO A 1 272 ? 6.692 8.712 -31.382 1.00 97.75 272 PRO A C 1
ATOM 2093 O O . PRO A 1 272 ? 5.640 8.100 -31.210 1.00 97.75 272 PRO A O 1
ATOM 2096 N N . ASN A 1 273 ? 7.798 8.108 -31.833 1.00 97.62 273 ASN A N 1
ATOM 2097 C CA . ASN A 1 273 ? 7.846 6.678 -32.148 1.00 97.62 273 ASN A CA 1
ATOM 2098 C C . ASN A 1 273 ? 7.703 5.806 -30.888 1.00 97.62 273 ASN A C 1
ATOM 2100 O O . ASN A 1 273 ? 6.947 4.834 -30.909 1.00 97.62 273 ASN A O 1
ATOM 2104 N N . GLU A 1 274 ? 8.387 6.145 -29.788 1.00 97.50 274 GLU A N 1
ATOM 2105 C CA . GLU A 1 274 ? 8.225 5.465 -28.495 1.00 97.50 274 GLU A CA 1
ATOM 2106 C C . GLU A 1 274 ? 6.798 5.617 -27.960 1.00 97.50 274 GLU A C 1
ATOM 2108 O O . GLU A 1 274 ? 6.188 4.627 -27.560 1.00 97.50 274 GLU A O 1
ATOM 2113 N N . ALA A 1 275 ? 6.232 6.827 -28.020 1.00 97.50 275 ALA A N 1
ATOM 2114 C CA . ALA A 1 275 ? 4.862 7.077 -27.577 1.00 97.50 275 ALA A CA 1
ATOM 2115 C C . ALA A 1 275 ? 3.836 6.259 -28.385 1.00 97.50 275 ALA A C 1
ATOM 2117 O O . ALA A 1 275 ? 2.978 5.590 -27.806 1.00 97.50 275 ALA A O 1
ATOM 2118 N N . ALA A 1 276 ? 3.957 6.239 -29.718 1.00 97.88 276 ALA A N 1
ATOM 2119 C CA . ALA A 1 276 ? 3.091 5.442 -30.588 1.00 97.88 276 ALA A CA 1
ATOM 2120 C C . ALA A 1 276 ? 3.243 3.931 -30.336 1.00 97.88 276 ALA A C 1
ATOM 2122 O O . ALA A 1 276 ? 2.255 3.191 -30.345 1.00 97.88 276 ALA A O 1
ATOM 2123 N N . LYS A 1 277 ? 4.473 3.466 -30.079 1.00 98.12 277 LYS A N 1
ATOM 2124 C CA . LYS A 1 277 ? 4.760 2.075 -29.707 1.00 98.12 277 LYS A CA 1
ATOM 2125 C C . LYS A 1 277 ? 4.097 1.690 -28.386 1.00 98.12 277 LYS A C 1
ATOM 2127 O O . LYS A 1 277 ? 3.401 0.677 -28.369 1.00 98.12 277 LYS A O 1
ATOM 2132 N N . ALA A 1 278 ? 4.276 2.477 -27.324 1.00 97.50 278 ALA A N 1
ATOM 2133 C CA . ALA A 1 278 ? 3.661 2.205 -26.024 1.00 97.50 278 ALA A CA 1
ATOM 2134 C C . ALA A 1 278 ? 2.137 2.236 -26.088 1.00 97.50 278 ALA A C 1
ATOM 2136 O O . ALA A 1 278 ? 1.499 1.318 -25.584 1.00 97.50 278 ALA A O 1
ATOM 2137 N N . ALA A 1 279 ? 1.548 3.228 -26.759 1.00 97.81 279 ALA A N 1
ATOM 2138 C CA . ALA A 1 279 ? 0.097 3.307 -26.911 1.00 97.81 279 ALA A CA 1
ATOM 2139 C C . ALA A 1 279 ? -0.470 2.069 -27.625 1.00 97.81 279 ALA A C 1
ATOM 2141 O O . ALA A 1 279 ? -1.463 1.490 -27.183 1.00 97.81 279 ALA A O 1
ATOM 2142 N N . GLN A 1 280 ? 0.187 1.614 -28.698 1.00 98.06 280 GLN A N 1
ATOM 2143 C CA . GLN A 1 280 ? -0.206 0.375 -29.364 1.00 98.06 280 GLN A CA 1
ATOM 2144 C C . GLN A 1 280 ? -0.033 -0.845 -28.451 1.00 98.06 280 GLN A C 1
ATOM 2146 O O . GLN A 1 280 ? -0.904 -1.708 -28.447 1.00 98.06 280 GLN A O 1
ATOM 2151 N N . PHE A 1 281 ? 1.070 -0.924 -27.705 1.00 97.94 281 PHE A N 1
ATOM 2152 C CA . PHE A 1 281 ? 1.355 -2.042 -26.807 1.00 97.94 281 PHE A CA 1
ATOM 2153 C C . PHE A 1 281 ? 0.328 -2.144 -25.673 1.00 97.94 281 PHE A C 1
ATOM 2155 O O . PHE A 1 281 ? -0.248 -3.206 -25.483 1.00 97.94 281 PHE A O 1
ATOM 2162 N N . ILE A 1 282 ? 0.009 -1.030 -25.006 1.00 97.75 282 ILE A N 1
ATOM 2163 C CA . ILE A 1 282 ? -1.036 -0.961 -23.971 1.00 97.75 282 ILE A CA 1
ATOM 2164 C C . ILE A 1 282 ? -2.383 -1.419 -24.539 1.00 97.75 282 ILE A C 1
ATOM 2166 O O . ILE A 1 282 ? -3.086 -2.201 -23.907 1.00 97.75 282 ILE A O 1
ATOM 2170 N N . ARG A 1 283 ? -2.729 -0.992 -25.763 1.00 96.75 283 ARG A N 1
ATOM 2171 C CA . ARG A 1 283 ? -3.953 -1.456 -26.427 1.00 96.75 283 ARG A CA 1
ATOM 2172 C C . ARG A 1 283 ? -3.955 -2.971 -26.636 1.00 96.75 283 ARG A C 1
ATOM 2174 O O . ARG A 1 283 ? -5.003 -3.572 -26.469 1.00 96.75 283 ARG A O 1
ATOM 2181 N N . LEU A 1 284 ? -2.823 -3.567 -27.015 1.00 95.50 284 LEU A N 1
ATOM 2182 C CA . LEU A 1 284 ? -2.715 -5.020 -27.188 1.00 95.50 284 LEU A CA 1
ATOM 2183 C C . LEU A 1 284 ? -2.850 -5.758 -25.850 1.00 95.50 284 LEU A C 1
ATOM 2185 O O . LEU A 1 284 ? -3.555 -6.754 -25.799 1.00 95.50 284 LEU A O 1
ATOM 2189 N N . CYS A 1 285 ? -2.246 -5.251 -24.771 1.00 93.50 285 CYS A N 1
ATOM 2190 C CA . CYS A 1 285 ? -2.376 -5.848 -23.436 1.00 93.50 285 CYS A CA 1
ATOM 2191 C C . CYS A 1 285 ? -3.810 -5.806 -22.885 1.00 93.50 285 CYS A C 1
ATOM 2193 O O . CYS A 1 285 ? -4.165 -6.666 -22.096 1.00 93.50 285 CYS A O 1
ATOM 2195 N N . ASN A 1 286 ? -4.620 -4.827 -23.299 1.00 91.06 286 ASN A N 1
ATOM 2196 C CA . ASN A 1 286 ? -6.021 -4.690 -22.879 1.00 91.06 286 ASN A CA 1
ATOM 2197 C C . ASN A 1 286 ? -7.019 -5.388 -23.827 1.00 91.06 286 ASN A C 1
ATOM 2199 O O . ASN A 1 286 ? -8.227 -5.230 -23.655 1.00 91.06 286 ASN A O 1
ATOM 2203 N N . GLN A 1 287 ? -6.543 -6.036 -24.897 1.00 83.88 287 GLN A N 1
ATOM 2204 C CA . GLN A 1 287 ? -7.388 -6.774 -25.847 1.00 83.88 287 GLN A CA 1
ATOM 2205 C C . GLN A 1 287 ? -7.555 -8.252 -25.479 1.00 83.88 287 GLN A C 1
ATOM 2207 O O . GLN A 1 287 ? -8.430 -8.901 -26.054 1.00 83.88 287 GLN A O 1
ATOM 2212 N N . GLU A 1 288 ? -6.731 -8.757 -24.563 1.00 52.44 288 GLU A N 1
ATOM 2213 C CA . GLU A 1 288 ? -6.881 -10.072 -23.929 1.00 52.44 288 GLU A CA 1
ATOM 2214 C C . GLU A 1 288 ? -7.692 -9.958 -22.636 1.00 52.44 288 GLU A C 1
ATOM 2216 O O . GLU A 1 288 ? -8.485 -10.892 -22.378 1.00 52.44 288 GLU A O 1
#

pLDDT: mean 89.41, std 11.21, range [35.69, 98.12]

Sequence (288 aa):
MSTTYSYPVIPSKLNIHDQDLKNNREKWAPVLDRFETALQDVSNEGTAASLARHQSRGQLLLLKVNRMLEIAFENDLPLISLVQSAGVFLPQQFRVFHKGGQLFRDLAVRSLHGMPSCAVVFGSSTAGGAYHPALSDYTIFVAKQAQTFLAGPPLVKMATGEVIGAEELGGAEIHATRTGLADQIASDESRLSLPESTLPAPPRYPIEDLLSLVNPDIRKAFDMEEVVLRLVDDSRLSIFKPKYGPNMLTAWAHIMGFPVGIVANQISVINPNEAAKAAQFIRLCNQE

InterPro domains:
  IPR011763 Acetyl-coenzyme A carboxyltransferase, C-terminal [PS50989] (202-288)
  IPR029045 ClpP/crotonase-like domain superfamily [SSF52096] (62-190)
  IPR029045 ClpP/crotonase-like domain superfamily [SSF52096] (195-288)
  IPR034733 Acetyl-coenzyme A carboxylase carboxyl transferase subunit beta [PF01039] (64-288)
  IPR045190 Methylcrotonoyl-CoA carboxylase beta chain MCCB/AccD1-like [PTHR22855] (64-287)

Foldseek 3Di:
DDPPPPFDFDDDPDDCPDPLLVVLLVVCVVVVVVVVVVVVVVVDDQDPVNVVVCLVVFQVVLVVLLVVLVVCVVPLHEAEAEDDDPDGDVVCCVNHVVSLVSLLVSLQVCVVVVRAYEYEFQAEQEASSLSNLVSGPAYEYEAPHGFHYNDAQVRCCVVPVDHDDRCRHGHPCCCVPPVVSHPYYDDDDDDDDDDDDDFAAAQPDAQSSVSSQDHPPPQDFGAVLNNCSRFFHPSGWDWDCCPWQVQWTWTWTHGRNRIDIDIGGNDPDGDPRNVVRVVVSVVVVVVD